Protein AF-A0A8D0G857-F1 (afdb_monomer_lite)

Structure (mmCIF, N/CA/C/O backbone):
data_AF-A0A8D0G857-F1
#
_entry.id   AF-A0A8D0G857-F1
#
loop_
_atom_site.group_PDB
_atom_site.id
_atom_site.type_symbol
_atom_site.label_atom_id
_atom_site.label_alt_id
_atom_site.label_comp_id
_atom_site.label_asym_id
_atom_site.label_entity_id
_atom_site.label_seq_id
_atom_site.pdbx_PDB_ins_code
_atom_site.Cartn_x
_atom_site.Cartn_y
_atom_site.Cartn_z
_atom_site.occupancy
_atom_site.B_iso_or_equiv
_atom_site.auth_seq_id
_atom_site.auth_comp_id
_atom_site.auth_asym_id
_atom_site.auth_atom_id
_atom_site.pdbx_PDB_model_num
ATOM 1 N N . MET A 1 1 ? 12.683 -31.597 15.862 1.00 49.00 1 MET A N 1
ATOM 2 C CA . MET A 1 1 ? 11.949 -30.402 16.324 1.00 49.00 1 MET A CA 1
ATOM 3 C C . MET A 1 1 ? 12.738 -29.847 17.494 1.00 49.00 1 MET A C 1
ATOM 5 O O . MET A 1 1 ? 12.982 -30.607 18.425 1.00 49.00 1 MET A O 1
ATOM 9 N N . SER A 1 2 ? 13.299 -28.643 17.367 1.00 54.66 2 SER A N 1
ATOM 10 C CA . SER A 1 2 ? 14.268 -28.141 18.352 1.00 54.66 2 SER A CA 1
ATOM 11 C C . SER A 1 2 ? 13.552 -27.723 19.643 1.00 54.66 2 SER A C 1
ATOM 13 O O . SER A 1 2 ? 12.371 -27.384 19.612 1.00 54.66 2 SER A O 1
ATOM 15 N N . PHE A 1 3 ? 14.240 -27.749 20.786 1.00 52.94 3 PHE A N 1
ATOM 16 C CA . PHE A 1 3 ? 13.672 -27.296 22.066 1.00 52.94 3 PHE A CA 1
ATOM 17 C C . PHE A 1 3 ? 13.176 -25.836 22.003 1.00 52.94 3 PHE A C 1
ATOM 19 O O . PHE A 1 3 ? 12.184 -25.499 22.648 1.00 52.94 3 PHE A O 1
ATOM 26 N N . SER A 1 4 ? 13.803 -25.000 21.167 1.00 58.75 4 SER A N 1
ATOM 27 C CA . SER A 1 4 ? 13.398 -23.610 20.932 1.00 58.75 4 SER A CA 1
ATOM 28 C C . SER A 1 4 ? 12.021 -23.498 20.271 1.00 58.75 4 SER A C 1
ATOM 30 O O . SER A 1 4 ? 11.207 -22.691 20.715 1.00 58.75 4 SER A O 1
ATOM 32 N N . ASP A 1 5 ? 11.693 -24.379 19.315 1.00 56.09 5 ASP A N 1
ATOM 33 C CA . ASP A 1 5 ? 10.369 -24.399 18.664 1.00 56.09 5 ASP A CA 1
ATOM 34 C C . ASP A 1 5 ? 9.235 -24.684 19.658 1.00 56.09 5 ASP A C 1
ATOM 36 O O . ASP A 1 5 ? 8.095 -24.263 19.463 1.00 56.09 5 ASP A O 1
ATOM 40 N N . VAL A 1 6 ? 9.515 -25.449 20.718 1.00 57.56 6 VAL A N 1
ATOM 41 C CA . VAL A 1 6 ? 8.514 -25.813 21.729 1.00 57.56 6 VAL A CA 1
ATOM 42 C C . VAL A 1 6 ? 8.239 -24.637 22.664 1.00 57.56 6 VAL A C 1
ATOM 44 O O . VAL A 1 6 ? 7.081 -24.402 23.007 1.00 57.56 6 VAL A O 1
ATOM 47 N N . ILE A 1 7 ? 9.275 -23.882 23.035 1.00 58.59 7 ILE A N 1
ATOM 48 C CA . ILE A 1 7 ? 9.173 -22.719 23.925 1.00 58.59 7 ILE A CA 1
ATOM 49 C C . ILE A 1 7 ? 8.522 -21.532 23.197 1.00 58.59 7 ILE A C 1
ATOM 51 O O . ILE A 1 7 ? 7.564 -20.950 23.711 1.00 58.59 7 ILE A O 1
ATOM 55 N N . GLU A 1 8 ? 8.933 -21.232 21.961 1.00 56.56 8 GLU A N 1
ATOM 56 C CA . GLU A 1 8 ? 8.310 -20.178 21.139 1.00 56.56 8 GLU A CA 1
ATOM 57 C C . GLU A 1 8 ? 6.817 -20.445 20.899 1.00 56.56 8 GLU A C 1
ATOM 59 O O . GLU A 1 8 ? 5.980 -19.547 21.034 1.00 56.56 8 GLU A O 1
ATOM 64 N N . ARG A 1 9 ? 6.446 -21.711 20.656 1.00 60.44 9 ARG A N 1
ATOM 65 C CA . ARG A 1 9 ? 5.040 -22.131 20.526 1.00 60.44 9 ARG A CA 1
ATOM 66 C C . ARG A 1 9 ? 4.240 -22.051 21.821 1.00 60.44 9 ARG A C 1
ATOM 68 O O . ARG A 1 9 ? 3.025 -22.222 21.748 1.00 60.44 9 ARG A O 1
ATOM 75 N N . GLN A 1 10 ? 4.860 -21.859 22.986 1.00 66.88 10 GLN A N 1
ATOM 76 C CA . GLN A 1 10 ? 4.150 -21.688 24.258 1.00 66.88 10 GLN A CA 1
ATOM 77 C C . GLN A 1 10 ? 3.924 -20.217 24.607 1.00 66.88 10 GLN A C 1
ATOM 79 O O . GLN A 1 10 ? 2.852 -19.884 25.116 1.00 66.88 10 GLN A O 1
ATOM 84 N N . HIS A 1 11 ? 4.863 -19.326 24.280 1.00 67.50 11 HIS A N 1
ATOM 85 C CA . HIS A 1 11 ? 4.732 -17.905 24.611 1.00 67.50 11 HIS A CA 1
ATOM 86 C C . HIS A 1 11 ? 3.529 -17.251 23.926 1.00 67.50 11 HIS A C 1
ATOM 88 O O . HIS A 1 11 ? 2.793 -16.530 24.594 1.00 67.50 11 HIS A O 1
ATOM 94 N N . PHE A 1 12 ? 3.244 -17.593 22.666 1.00 80.12 12 PHE A N 1
ATOM 95 C CA . PHE A 1 12 ? 2.091 -17.070 21.918 1.00 80.12 12 PHE A CA 1
ATOM 96 C C . PHE A 1 12 ? 0.777 -17.852 22.112 1.00 80.12 12 PHE A C 1
ATOM 98 O O . PHE A 1 12 ? -0.196 -17.619 21.398 1.00 80.12 12 PHE A O 1
ATOM 105 N N . ARG A 1 13 ? 0.703 -18.788 23.071 1.00 81.31 13 ARG A N 1
ATOM 106 C CA . ARG A 1 13 ? -0.579 -19.436 23.436 1.00 81.31 13 ARG A CA 1
ATOM 107 C C . ARG A 1 13 ? -1.414 -18.592 24.384 1.00 81.31 13 ARG A C 1
ATOM 109 O O . ARG A 1 13 ? -2.628 -18.753 24.437 1.00 81.31 13 ARG A O 1
ATOM 116 N N . ASN A 1 14 ? -0.764 -17.726 25.153 1.00 87.50 14 ASN A N 1
ATOM 117 C CA . ASN A 1 14 ? -1.442 -16.843 26.082 1.00 87.50 14 ASN A CA 1
ATOM 118 C C . ASN A 1 14 ? -1.748 -15.511 25.389 1.00 87.50 14 ASN A C 1
ATOM 120 O O . ASN A 1 14 ? -0.838 -14.824 24.928 1.00 87.50 14 ASN A O 1
ATOM 124 N N . ILE A 1 15 ? -3.026 -15.126 25.371 1.00 87.56 15 ILE A N 1
ATOM 125 C CA . ILE A 1 15 ? -3.477 -13.863 24.782 1.00 87.56 15 ILE A CA 1
ATOM 126 C C . ILE A 1 15 ? -2.761 -12.646 25.385 1.00 87.56 15 ILE A C 1
ATOM 128 O O . ILE A 1 15 ? -2.413 -11.728 24.649 1.00 87.56 15 ILE A O 1
ATOM 132 N N . HIS A 1 16 ? -2.457 -12.658 26.687 1.00 90.94 16 HIS A N 1
ATOM 133 C CA . HIS A 1 16 ? -1.722 -11.581 27.350 1.00 90.94 16 HIS A CA 1
ATOM 134 C C . HIS A 1 16 ? -0.299 -11.450 26.810 1.00 90.94 16 HIS A C 1
ATOM 136 O O . HIS A 1 16 ? 0.158 -10.337 26.578 1.00 90.94 16 HIS A O 1
ATOM 142 N N . ASN A 1 17 ? 0.381 -12.566 26.544 1.00 91.19 17 ASN A N 1
ATOM 143 C CA . ASN A 1 17 ? 1.728 -12.548 25.976 1.00 91.19 17 ASN A CA 1
ATOM 144 C C . ASN A 1 17 ? 1.713 -12.077 24.519 1.00 91.19 17 ASN A C 1
ATOM 146 O O . ASN A 1 17 ? 2.590 -11.316 24.122 1.00 91.19 17 ASN A O 1
ATOM 150 N N . CYS A 1 18 ? 0.707 -12.478 23.735 1.00 90.81 18 CYS A N 1
ATOM 151 C CA . CYS A 1 18 ? 0.531 -11.992 22.366 1.00 90.81 18 CYS A CA 1
ATOM 152 C C . CYS A 1 18 ? 0.312 -10.478 22.335 1.00 90.81 18 CYS A C 1
ATOM 154 O O . CYS A 1 18 ? 0.940 -9.777 21.544 1.00 90.81 18 CYS A O 1
ATOM 156 N N . VAL A 1 19 ? -0.559 -9.972 23.212 1.00 92.56 19 VAL A N 1
ATOM 157 C CA . VAL A 1 19 ? -0.848 -8.538 23.321 1.00 92.56 19 VAL A CA 1
ATOM 158 C C . VAL A 1 19 ? 0.374 -7.779 23.832 1.00 92.56 19 VAL A C 1
ATOM 160 O O . VAL A 1 19 ? 0.736 -6.770 23.238 1.00 92.56 19 VAL A O 1
ATOM 163 N N . TYR A 1 20 ? 1.062 -8.287 24.857 1.00 93.88 20 TYR A N 1
ATOM 164 C CA . TYR A 1 20 ? 2.305 -7.698 25.358 1.00 93.88 20 TYR A CA 1
ATOM 165 C C . TYR A 1 20 ? 3.369 -7.613 24.262 1.00 93.88 20 TYR A C 1
ATOM 167 O O . TYR A 1 20 ? 3.956 -6.553 24.057 1.00 93.88 20 TYR A O 1
ATOM 175 N N . PHE A 1 21 ? 3.590 -8.706 23.527 1.00 94.25 21 PHE A N 1
ATOM 176 C CA . PHE A 1 21 ? 4.537 -8.739 22.419 1.00 94.25 21 PHE A CA 1
ATOM 177 C C . PHE A 1 21 ? 4.165 -7.722 21.340 1.00 94.25 21 PHE A C 1
ATOM 179 O O . PHE A 1 21 ? 5.013 -6.930 20.944 1.00 94.25 21 PHE A O 1
ATOM 186 N N . ALA A 1 22 ? 2.899 -7.687 20.912 1.00 94.19 22 ALA A N 1
ATOM 187 C CA . ALA A 1 22 ? 2.434 -6.722 19.921 1.00 94.19 22 ALA A CA 1
ATOM 188 C C . ALA A 1 22 ? 2.660 -5.277 20.391 1.00 94.19 22 ALA A C 1
ATOM 190 O O . ALA A 1 22 ? 3.232 -4.479 19.656 1.00 94.19 22 ALA A O 1
ATOM 191 N N . VAL A 1 23 ? 2.293 -4.956 21.635 1.00 96.12 23 VAL A N 1
ATOM 192 C CA . VAL A 1 23 ? 2.498 -3.624 22.221 1.00 96.12 23 VAL A CA 1
ATOM 193 C C . VAL A 1 23 ? 3.983 -3.277 22.291 1.00 96.12 23 VAL A C 1
ATOM 195 O O . VAL A 1 23 ? 4.352 -2.157 21.956 1.00 96.12 23 VAL A O 1
ATOM 198 N N . LYS A 1 24 ? 4.857 -4.227 22.642 1.00 95.94 24 LYS A N 1
ATOM 199 C CA . LYS A 1 24 ? 6.308 -3.997 22.653 1.00 95.94 24 LYS A CA 1
ATOM 200 C C . LYS A 1 24 ? 6.906 -3.818 21.267 1.00 95.94 24 LYS A C 1
ATOM 202 O O . LYS A 1 24 ? 7.773 -2.969 21.106 1.00 95.94 24 LYS A O 1
ATOM 207 N N . VAL A 1 25 ? 6.422 -4.541 20.264 1.00 95.50 25 VAL A N 1
ATOM 208 C CA . VAL A 1 25 ? 6.830 -4.316 18.872 1.00 95.50 25 VAL A CA 1
ATOM 209 C C . VAL A 1 25 ? 6.416 -2.919 18.412 1.00 95.50 25 VAL A C 1
ATOM 211 O O . VAL A 1 25 ? 7.241 -2.218 17.832 1.00 95.50 25 VAL A O 1
ATOM 214 N N . LEU A 1 26 ? 5.189 -2.484 18.719 1.00 95.00 26 LEU A N 1
ATOM 215 C CA . LEU A 1 26 ? 4.740 -1.119 18.420 1.00 95.00 26 LEU A CA 1
ATOM 216 C C . LEU A 1 26 ? 5.624 -0.072 19.118 1.00 95.00 26 LEU A C 1
ATOM 218 O O . LEU A 1 26 ? 6.007 0.922 18.514 1.00 95.00 26 LEU A O 1
ATOM 222 N N . ASP A 1 27 ? 6.001 -0.324 20.369 1.00 94.75 27 ASP A N 1
ATOM 223 C CA . ASP A 1 27 ? 6.868 0.559 21.154 1.00 94.75 27 ASP A CA 1
ATOM 224 C C . ASP A 1 27 ? 8.278 0.680 20.551 1.00 94.75 27 ASP A C 1
ATOM 226 O O . ASP A 1 27 ? 8.838 1.773 20.461 1.00 94.75 27 ASP A O 1
ATOM 230 N N . CYS A 1 28 ? 8.845 -0.441 20.093 1.00 95.38 28 CYS A N 1
ATOM 231 C CA . CYS A 1 28 ? 10.160 -0.490 19.453 1.00 95.38 28 CYS A CA 1
ATOM 232 C C . CYS A 1 28 ? 10.175 0.121 18.047 1.00 95.38 28 CYS A C 1
ATOM 234 O O . CYS A 1 28 ? 11.218 0.595 17.608 1.00 95.38 28 CYS A O 1
ATOM 236 N N . GLN A 1 29 ? 9.048 0.094 17.335 1.00 92.94 29 GLN A N 1
ATOM 237 C CA . GLN A 1 29 ? 8.916 0.612 15.967 1.00 92.94 29 GLN A CA 1
ATOM 238 C C . GLN A 1 29 ? 8.248 1.996 15.928 1.00 92.94 29 GLN A C 1
ATOM 240 O O . GLN A 1 29 ? 7.738 2.410 14.886 1.00 92.94 29 GLN A O 1
ATOM 245 N N . PHE A 1 30 ? 8.241 2.709 17.060 1.00 92.31 30 PHE A N 1
ATOM 246 C CA . PHE A 1 30 ? 7.501 3.957 17.226 1.00 92.31 30 PHE A CA 1
ATOM 247 C C . PHE A 1 30 ? 7.848 5.015 16.172 1.00 92.31 30 PHE A C 1
ATOM 249 O O . PHE A 1 30 ? 6.941 5.653 15.649 1.00 92.31 30 PHE A O 1
ATOM 256 N N . GLU A 1 31 ? 9.124 5.155 15.803 1.00 88.69 31 GLU A N 1
ATOM 257 C CA . GLU A 1 31 ? 9.558 6.108 14.771 1.00 88.69 31 GLU A CA 1
ATOM 258 C C . GLU A 1 31 ? 8.810 5.888 13.449 1.00 88.69 31 GLU A C 1
ATOM 260 O O . GLU A 1 31 ? 8.243 6.822 12.893 1.00 88.69 31 GLU A O 1
ATOM 265 N N . ILE A 1 32 ? 8.695 4.637 12.993 1.00 85.06 32 ILE A N 1
ATOM 266 C CA . ILE A 1 32 ? 7.960 4.299 11.765 1.00 85.06 32 ILE A CA 1
ATOM 267 C C . ILE A 1 32 ? 6.459 4.552 11.954 1.00 85.06 32 ILE A C 1
ATOM 269 O O . ILE A 1 32 ? 5.802 5.112 11.077 1.00 85.06 32 ILE A O 1
ATOM 273 N N . ILE A 1 33 ? 5.915 4.157 13.108 1.00 88.62 33 ILE A N 1
ATOM 274 C CA . ILE A 1 33 ? 4.486 4.286 13.423 1.00 88.62 33 ILE A CA 1
ATOM 275 C C . ILE A 1 33 ? 4.056 5.752 13.502 1.00 88.62 33 ILE A C 1
ATOM 277 O O . ILE A 1 33 ? 2.949 6.078 13.085 1.00 88.62 33 ILE A O 1
ATOM 281 N N . SER A 1 34 ? 4.923 6.643 13.982 1.00 89.19 34 SER A N 1
ATOM 282 C CA . SER A 1 34 ? 4.639 8.074 14.107 1.00 89.19 34 SER A CA 1
ATOM 283 C C . SER A 1 34 ? 4.385 8.769 12.763 1.00 89.19 34 SER A C 1
ATOM 285 O O . SER A 1 34 ? 3.753 9.822 12.715 1.00 89.19 34 SER A O 1
ATOM 287 N N . HIS A 1 35 ? 4.819 8.156 11.660 1.00 83.75 35 HIS A N 1
ATOM 288 C CA . HIS A 1 35 ? 4.603 8.655 10.304 1.00 83.75 35 HIS A CA 1
ATOM 289 C C . HIS A 1 35 ? 3.342 8.094 9.631 1.00 83.75 35 HIS A C 1
ATOM 291 O O . HIS A 1 35 ? 3.063 8.444 8.483 1.00 83.75 35 HIS A O 1
ATOM 297 N N . LEU A 1 36 ? 2.578 7.233 10.314 1.00 82.19 36 LEU A N 1
ATOM 298 C CA . LEU A 1 36 ? 1.302 6.731 9.805 1.00 82.19 36 LEU A CA 1
ATOM 299 C C . LEU A 1 36 ? 0.262 7.851 9.705 1.00 82.19 36 LEU A C 1
ATOM 301 O O . LEU A 1 36 ? 0.339 8.894 10.357 1.00 82.19 36 LEU A O 1
ATOM 305 N N . GLU A 1 37 ? -0.756 7.623 8.885 1.00 77.38 37 GLU A N 1
ATOM 306 C CA . GLU A 1 37 ? -1.860 8.553 8.735 1.00 77.38 37 GLU A CA 1
ATOM 307 C C . GLU A 1 37 ? -2.650 8.732 10.040 1.00 77.38 37 GLU A C 1
ATOM 309 O O . GLU A 1 37 ? -2.781 7.827 10.871 1.00 77.38 37 GLU A O 1
ATOM 314 N N . LYS A 1 38 ? -3.251 9.917 10.192 1.00 81.00 38 LYS A N 1
ATOM 315 C CA . LYS A 1 38 ? -3.940 10.346 11.417 1.00 81.00 38 LYS A CA 1
ATOM 316 C C . LYS A 1 38 ? -5.026 9.373 11.893 1.00 81.00 38 LYS A C 1
ATOM 318 O O . LYS A 1 38 ? -5.204 9.200 13.095 1.00 81.00 38 LYS A O 1
ATOM 323 N N . GLY A 1 39 ? -5.732 8.718 10.968 1.00 79.81 39 GLY A N 1
ATOM 324 C CA . GLY A 1 39 ? -6.746 7.710 11.295 1.00 79.81 39 GLY A CA 1
ATOM 325 C C . GLY A 1 39 ? -6.159 6.474 11.980 1.00 79.81 39 GLY A C 1
ATOM 326 O O . GLY A 1 39 ? -6.681 6.034 13.001 1.00 79.81 39 GLY A O 1
ATOM 327 N N . THR A 1 40 ? -5.042 5.957 11.473 1.00 85.25 40 THR A N 1
ATOM 328 C CA . THR A 1 40 ? -4.366 4.794 12.062 1.00 85.25 40 THR A CA 1
ATOM 329 C C . THR A 1 40 ? -3.693 5.145 13.383 1.00 85.25 40 THR A C 1
ATOM 331 O O . THR A 1 40 ? -3.808 4.384 14.344 1.00 85.25 40 THR A O 1
ATOM 334 N N . LEU A 1 41 ? -3.092 6.334 13.489 1.00 89.00 41 LEU A N 1
ATOM 335 C CA . LEU A 1 41 ? -2.585 6.848 14.765 1.00 89.00 41 LEU A CA 1
ATOM 336 C C . LEU A 1 41 ? -3.691 6.933 15.824 1.00 89.00 41 LEU A C 1
ATOM 338 O O . LEU A 1 41 ? -3.489 6.475 16.947 1.00 89.00 41 LEU A O 1
ATOM 342 N N . LYS A 1 42 ? -4.878 7.434 15.456 1.00 90.56 42 LYS A N 1
ATOM 343 C CA . LYS A 1 42 ? -6.044 7.483 16.347 1.00 90.56 42 LYS A CA 1
ATOM 344 C C . LYS A 1 42 ? -6.470 6.088 16.807 1.00 90.56 42 LYS A C 1
ATOM 346 O O . LYS A 1 42 ? -6.642 5.872 18.001 1.00 90.56 42 LYS A O 1
ATOM 351 N N . LEU A 1 43 ? -6.580 5.131 15.881 1.00 90.88 43 LEU A N 1
ATOM 352 C CA . LEU A 1 43 ? -6.947 3.745 16.203 1.00 90.88 43 LEU A CA 1
ATOM 353 C C . LEU A 1 43 ? -5.964 3.091 17.181 1.00 90.88 43 LEU A C 1
ATOM 355 O O . LEU A 1 43 ? -6.383 2.323 18.046 1.00 90.88 43 LEU A O 1
ATOM 359 N N . LEU A 1 44 ? -4.668 3.378 17.050 1.00 93.00 44 LEU A N 1
ATOM 360 C CA . LEU A 1 44 ? -3.650 2.882 17.976 1.00 93.00 44 LEU A CA 1
ATOM 361 C C . LEU A 1 44 ? -3.712 3.605 19.330 1.00 93.00 44 LEU A C 1
ATOM 363 O O . LEU A 1 44 ? -3.603 2.952 20.365 1.00 93.00 44 LEU A O 1
ATOM 367 N N . ALA A 1 45 ? -3.915 4.925 19.329 1.00 92.56 45 ALA A N 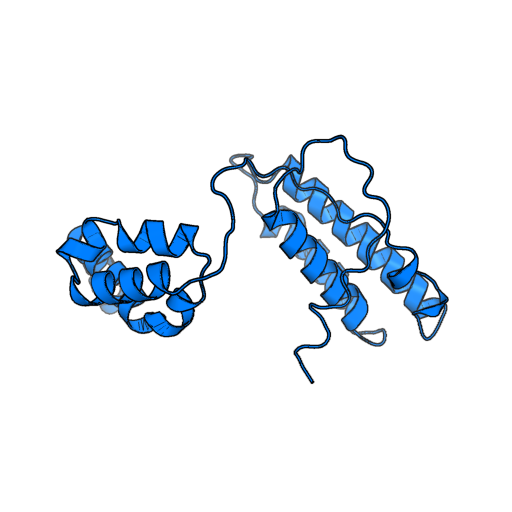1
ATOM 368 C CA . ALA A 1 45 ? -3.973 5.753 20.534 1.00 92.56 45 ALA A CA 1
ATOM 369 C C . ALA A 1 45 ? -5.233 5.504 21.391 1.00 92.56 45 ALA A C 1
ATOM 371 O O . ALA A 1 45 ? -5.182 5.636 22.614 1.00 92.56 45 ALA A O 1
ATOM 372 N N . GLU A 1 46 ? -6.351 5.121 20.767 1.00 92.88 46 GLU A N 1
ATOM 373 C CA . GLU A 1 46 ? -7.620 4.779 21.433 1.00 92.88 46 GLU A CA 1
ATOM 374 C C . GLU A 1 46 ? -7.722 3.287 21.808 1.00 92.88 46 GLU A C 1
ATOM 376 O O . GLU A 1 46 ? -8.720 2.846 22.377 1.00 92.88 46 GLU A O 1
ATOM 381 N N . ASN A 1 47 ? -6.701 2.477 21.509 1.00 93.44 47 ASN A N 1
ATOM 382 C CA . ASN A 1 47 ? -6.731 1.049 21.798 1.00 93.44 47 ASN A CA 1
ATOM 383 C C . ASN A 1 47 ? -6.514 0.769 23.295 1.00 93.44 47 ASN A C 1
ATOM 385 O O . ASN A 1 47 ? -5.397 0.875 23.803 1.00 93.44 47 ASN A O 1
ATOM 389 N N . GLU A 1 48 ? -7.558 0.297 23.982 1.00 94.19 48 GLU A N 1
ATOM 390 C CA . GLU A 1 48 ? -7.515 -0.028 25.418 1.00 94.19 48 GLU A CA 1
ATOM 391 C C . GLU A 1 48 ? -6.387 -0.999 25.800 1.00 94.19 48 GLU A C 1
ATOM 393 O O . GLU A 1 48 ? -5.835 -0.920 26.899 1.00 94.19 48 GLU A O 1
ATOM 398 N N . ARG A 1 49 ? -6.000 -1.910 24.897 1.00 93.88 49 ARG A N 1
ATOM 399 C CA . ARG A 1 49 ? -4.905 -2.858 25.151 1.00 93.88 49 ARG A CA 1
ATOM 400 C C . ARG A 1 49 ? -3.549 -2.165 25.129 1.00 93.88 49 ARG A C 1
ATOM 402 O O . ARG A 1 49 ? -2.680 -2.542 25.907 1.00 93.88 49 ARG A O 1
ATOM 409 N N . VAL A 1 50 ? -3.365 -1.153 24.281 1.00 95.25 50 VAL A N 1
ATOM 410 C CA . VAL A 1 50 ? -2.143 -0.338 24.286 1.00 95.25 50 VAL A CA 1
ATOM 411 C C . VAL A 1 50 ? -2.066 0.430 25.600 1.00 95.25 50 VAL A C 1
ATOM 413 O O . VAL A 1 50 ? -1.053 0.323 26.285 1.00 95.25 50 VAL A O 1
ATOM 416 N N . THR A 1 51 ? -3.155 1.076 26.025 1.00 94.06 51 THR A N 1
ATOM 417 C CA . THR A 1 51 ? -3.220 1.778 27.318 1.00 94.06 51 THR A CA 1
ATOM 418 C C . THR A 1 51 ? -2.942 0.844 28.496 1.00 94.06 51 THR A C 1
ATOM 420 O O . THR A 1 51 ? -2.163 1.179 29.382 1.00 94.06 51 THR A O 1
ATOM 423 N N . SER A 1 52 ? -3.531 -0.356 28.502 1.00 94.31 52 SER A N 1
ATOM 424 C CA . SER A 1 52 ? -3.374 -1.312 29.603 1.00 94.31 52 SER A CA 1
ATOM 425 C C . SER A 1 52 ? -1.966 -1.909 29.704 1.00 94.31 52 SER A C 1
ATOM 427 O O . SER A 1 52 ? -1.563 -2.284 30.804 1.00 94.31 52 SER A O 1
ATOM 429 N N . PHE A 1 53 ? -1.239 -2.057 28.592 1.00 95.38 53 PHE A N 1
ATOM 430 C CA . PHE A 1 53 ? 0.074 -2.720 28.567 1.00 95.38 53 PHE A CA 1
ATOM 431 C C . PHE A 1 53 ? 1.254 -1.741 28.436 1.00 95.38 53 PHE A C 1
ATOM 433 O O . PHE A 1 53 ? 2.375 -2.099 28.800 1.00 95.38 53 PHE A O 1
ATOM 440 N N . SER A 1 54 ? 1.034 -0.530 27.916 1.00 96.00 54 SER A N 1
ATOM 441 C CA . SER A 1 54 ? 2.041 0.533 27.804 1.00 96.00 54 SER A CA 1
ATOM 442 C C . SER A 1 54 ? 1.389 1.930 27.746 1.00 96.00 54 SER A C 1
ATOM 444 O O . SER A 1 54 ? 1.206 2.487 26.658 1.00 96.00 54 SER A O 1
ATOM 446 N N . PRO A 1 55 ? 1.076 2.541 28.907 1.00 95.31 55 PRO A N 1
ATOM 447 C CA . PRO A 1 55 ? 0.548 3.908 28.971 1.00 95.31 55 PRO A CA 1
ATOM 448 C C . PRO A 1 55 ? 1.469 4.938 28.301 1.00 95.31 55 PRO A C 1
ATOM 450 O O . PRO A 1 55 ? 1.006 5.811 27.579 1.00 95.31 55 PRO A O 1
ATOM 453 N N . SER A 1 56 ? 2.788 4.783 28.450 1.00 96.00 56 SER A N 1
ATOM 454 C CA . SER A 1 56 ? 3.776 5.678 27.835 1.00 96.00 56 SER A CA 1
ATOM 455 C C . SER A 1 56 ? 3.746 5.640 26.306 1.00 96.00 56 SER A C 1
ATOM 457 O O . SER A 1 56 ? 3.933 6.664 25.656 1.00 96.00 56 SER A O 1
ATOM 459 N N . LEU A 1 57 ? 3.514 4.468 25.703 1.00 96.00 57 LEU A N 1
ATOM 460 C CA . LEU A 1 57 ? 3.350 4.367 24.251 1.00 96.00 57 LEU A CA 1
ATOM 461 C C . LEU A 1 57 ? 2.072 5.079 23.804 1.00 96.00 57 LEU A C 1
ATOM 463 O O . LEU A 1 57 ? 2.092 5.792 22.803 1.00 96.00 57 LEU A O 1
ATOM 467 N N . GLN A 1 58 ? 0.983 4.910 24.555 1.00 96.94 58 GLN A N 1
ATOM 468 C CA . GLN A 1 58 ? -0.284 5.570 24.269 1.00 96.94 58 GLN A CA 1
ATOM 469 C C . GLN A 1 58 ? -0.156 7.099 24.316 1.00 96.94 58 GLN A C 1
ATOM 471 O O . GLN A 1 58 ? -0.613 7.763 23.387 1.00 96.94 58 GLN A O 1
ATOM 476 N N . GLU A 1 59 ? 0.536 7.651 25.315 1.00 96.56 59 GLU A N 1
ATOM 477 C CA . GLU A 1 59 ? 0.785 9.095 25.413 1.00 96.56 59 GLU A CA 1
ATOM 478 C C . GLU A 1 59 ? 1.559 9.621 24.198 1.00 96.56 59 GLU A C 1
ATOM 480 O O . GLU A 1 59 ? 1.191 10.641 23.611 1.00 96.56 59 GLU A O 1
ATOM 485 N N . ARG A 1 60 ? 2.600 8.898 23.764 1.00 96.31 60 ARG A N 1
ATOM 486 C CA . ARG A 1 60 ? 3.379 9.275 22.575 1.00 96.31 60 ARG A CA 1
ATOM 487 C C . ARG A 1 60 ? 2.557 9.187 21.288 1.00 96.31 60 ARG A C 1
ATOM 489 O O . ARG A 1 60 ? 2.649 10.084 20.454 1.00 96.31 60 ARG A O 1
ATOM 496 N N . LEU A 1 61 ? 1.731 8.150 21.132 1.00 95.06 61 LEU A N 1
ATOM 497 C CA . LEU A 1 61 ? 0.807 8.024 19.998 1.00 95.06 61 LEU A CA 1
ATOM 498 C C . LEU A 1 61 ? -0.205 9.173 19.972 1.00 95.06 61 LEU A C 1
ATOM 500 O O . LEU A 1 61 ? -0.455 9.734 18.907 1.00 95.06 61 LEU A O 1
ATOM 504 N N . MET A 1 62 ? -0.737 9.558 21.134 1.00 94.38 62 MET A N 1
ATOM 505 C CA . MET A 1 62 ? -1.665 10.680 21.253 1.00 94.38 62 MET A CA 1
ATOM 506 C C . MET A 1 62 ? -0.987 12.006 20.889 1.00 94.38 62 MET A C 1
ATOM 508 O O . MET A 1 62 ? -1.533 12.782 20.111 1.00 94.38 62 MET A O 1
ATOM 512 N N . ALA A 1 63 ? 0.240 12.243 21.361 1.00 93.69 63 ALA A N 1
ATOM 513 C CA . ALA A 1 63 ? 1.003 13.447 21.024 1.00 93.69 63 ALA A CA 1
ATOM 514 C C . ALA A 1 63 ? 1.264 13.575 19.511 1.00 93.69 63 ALA A C 1
ATOM 516 O O . ALA A 1 63 ? 1.124 14.658 18.933 1.00 93.69 63 ALA A O 1
ATOM 517 N N . VAL A 1 64 ? 1.604 12.468 18.844 1.00 91.81 64 VAL A N 1
ATOM 518 C CA . VAL A 1 64 ? 1.802 12.451 17.387 1.00 91.81 64 VAL A CA 1
ATOM 519 C C . VAL A 1 64 ? 0.473 12.604 16.642 1.00 91.81 64 VAL A C 1
ATOM 521 O O . VAL A 1 64 ? 0.397 13.342 15.664 1.00 91.81 64 VAL A O 1
ATOM 524 N N . TYR A 1 65 ? -0.604 11.977 17.116 1.00 89.38 65 TYR A N 1
ATOM 525 C CA . TYR A 1 65 ? -1.944 12.148 16.549 1.00 89.38 65 TYR A CA 1
ATOM 526 C C . TYR A 1 65 ? -2.416 13.614 16.593 1.00 89.38 65 TYR A C 1
ATOM 528 O O . TYR A 1 65 ? -2.924 14.130 15.590 1.00 89.38 65 TYR A O 1
ATOM 536 N N . GLU A 1 66 ? -2.217 14.293 17.724 1.00 87.25 66 GLU A N 1
ATOM 537 C CA . GLU A 1 66 ? -2.606 15.696 17.906 1.00 87.25 66 GLU A CA 1
ATOM 538 C C . GLU A 1 66 ? -1.740 16.651 17.073 1.00 87.25 66 GLU A C 1
ATOM 540 O O . GLU A 1 66 ? -2.257 17.595 16.474 1.00 87.25 66 GLU A O 1
ATOM 545 N N . SER A 1 67 ? -0.435 16.379 16.962 1.00 83.06 67 SER A N 1
ATOM 546 C CA . SER A 1 67 ? 0.484 17.176 16.132 1.00 83.06 67 SER A CA 1
ATOM 547 C C . SER A 1 67 ? 0.386 16.879 14.630 1.00 83.06 67 SER A C 1
ATOM 549 O O . SER A 1 67 ? 0.820 17.693 13.812 1.00 83.06 67 SER A O 1
ATOM 551 N N . SER A 1 68 ? -0.223 15.756 14.239 1.00 72.75 68 SER A N 1
ATOM 552 C CA . SER A 1 68 ? -0.417 15.395 12.836 1.00 72.75 68 SER A CA 1
ATOM 553 C C . SER A 1 68 ? -1.437 16.321 12.165 1.00 72.75 68 SER A C 1
ATOM 555 O O . SER A 1 68 ? -2.642 16.306 12.455 1.00 72.75 68 SER A O 1
ATOM 557 N N . THR A 1 69 ? -0.944 17.134 11.228 1.00 62.19 69 THR A N 1
ATOM 558 C CA . THR A 1 69 ? -1.726 18.063 10.393 1.00 62.19 69 THR A CA 1
ATOM 559 C C . THR A 1 69 ? -2.361 17.382 9.175 1.00 62.19 69 THR A C 1
ATOM 561 O O . THR A 1 69 ? -3.161 18.000 8.468 1.00 62.19 69 THR A O 1
ATOM 564 N N . ALA A 1 70 ? -2.057 16.101 8.940 1.00 52.03 70 ALA A N 1
ATOM 565 C CA . ALA A 1 70 ? -2.581 15.332 7.821 1.00 52.03 70 ALA A CA 1
ATOM 566 C C . ALA A 1 70 ? -4.073 15.013 8.028 1.00 52.03 70 ALA A C 1
ATOM 568 O O . ALA A 1 70 ? -4.454 14.117 8.783 1.00 52.03 70 ALA A O 1
ATOM 569 N N . LYS A 1 71 ? -4.944 15.759 7.341 1.00 45.75 71 LYS A N 1
ATOM 570 C CA . LYS A 1 71 ? -6.369 15.433 7.218 1.00 45.75 71 LYS A CA 1
ATOM 571 C C . LYS A 1 71 ? -6.542 14.374 6.134 1.00 45.75 71 LYS A C 1
ATOM 573 O O . LYS A 1 71 ? -6.410 14.696 4.960 1.00 45.75 71 LYS A O 1
ATOM 578 N N . VAL A 1 72 ? -6.914 13.151 6.505 1.00 43.03 72 VAL A N 1
ATOM 579 C CA . VAL A 1 72 ? -7.546 12.216 5.563 1.00 43.03 72 VAL A CA 1
ATOM 580 C C . VAL A 1 72 ? -8.731 11.552 6.253 1.00 43.03 72 VAL A C 1
ATOM 582 O O . VAL A 1 72 ? -8.623 11.041 7.366 1.00 43.03 72 VAL A O 1
ATOM 585 N N . SER A 1 73 ? -9.883 11.674 5.596 1.00 38.41 73 SER A N 1
ATOM 586 C CA . SER A 1 73 ? -11.203 11.281 6.081 1.00 38.41 73 SER A CA 1
ATOM 587 C C . SER A 1 73 ? -11.334 9.762 6.216 1.00 38.41 73 SER A C 1
ATOM 589 O O . SER A 1 73 ? -10.791 9.004 5.416 1.00 38.41 73 SER A O 1
ATOM 591 N N . LEU A 1 74 ? -12.075 9.336 7.238 1.00 55.56 74 LEU A N 1
ATOM 592 C CA . LEU A 1 74 ? -12.322 7.941 7.589 1.00 55.56 74 LEU A CA 1
ATOM 593 C C . LEU A 1 74 ? -13.434 7.333 6.717 1.00 55.56 74 LEU A C 1
ATOM 595 O O . LEU A 1 74 ? -14.445 7.983 6.468 1.00 55.56 74 LEU A O 1
ATOM 599 N N . LEU A 1 75 ? -13.258 6.043 6.396 1.00 52.06 75 LEU A N 1
ATOM 600 C CA . LEU A 1 75 ? -14.224 5.095 5.814 1.00 52.06 75 LEU A CA 1
ATOM 601 C C . LEU A 1 75 ? -14.503 5.241 4.307 1.00 52.06 75 LEU A C 1
ATOM 603 O O . LEU A 1 75 ? -15.320 6.064 3.909 1.00 52.06 75 LEU A O 1
ATOM 607 N N . LEU A 1 76 ? -13.966 4.332 3.476 1.00 43.25 76 LEU A N 1
ATOM 608 C CA . LEU A 1 76 ? -14.686 3.920 2.261 1.00 43.25 76 LEU A CA 1
ATOM 609 C C . LEU A 1 76 ? -14.253 2.534 1.737 1.00 43.25 76 LEU A C 1
ATOM 611 O O . LEU A 1 76 ? -13.064 2.213 1.789 1.00 43.25 76 LEU A O 1
ATOM 615 N N . PRO A 1 77 ? -15.184 1.699 1.225 1.00 43.56 77 PRO A N 1
ATOM 616 C CA . PRO A 1 77 ? -14.853 0.403 0.643 1.00 43.56 77 PRO A CA 1
ATOM 617 C C . PRO A 1 77 ? -13.896 0.550 -0.540 1.00 43.56 77 PRO A C 1
ATOM 619 O O . PRO A 1 77 ? -14.098 1.394 -1.411 1.00 43.56 77 PRO A O 1
ATOM 622 N N . SER A 1 78 ? -12.883 -0.314 -0.593 1.00 40.25 78 SER A N 1
ATOM 623 C CA . SER A 1 78 ? -11.951 -0.395 -1.716 1.00 40.25 78 SER A CA 1
ATOM 624 C C . SER A 1 78 ? -12.693 -0.829 -2.985 1.00 40.25 78 SER A C 1
ATOM 626 O O . SER A 1 78 ? -13.085 -1.987 -3.133 1.00 40.25 78 SER A O 1
ATOM 628 N N . CYS A 1 79 ? -12.902 0.120 -3.892 1.00 44.66 79 CYS A N 1
ATOM 629 C CA . CYS A 1 79 ? -13.061 -0.140 -5.313 1.00 44.66 79 CYS A CA 1
ATOM 630 C C . CYS A 1 79 ? -11.864 0.524 -5.985 1.00 44.66 79 CYS A C 1
ATOM 632 O O . CYS A 1 79 ? -11.630 1.725 -5.824 1.00 44.66 79 CYS A O 1
ATOM 634 N N . VAL A 1 80 ? -11.054 -0.295 -6.645 1.00 47.25 80 VAL A N 1
ATOM 635 C CA . VAL A 1 80 ? -9.824 0.140 -7.286 1.00 47.25 80 VAL A CA 1
ATOM 636 C C . VAL A 1 80 ? -10.193 0.969 -8.509 1.00 47.25 80 VAL A C 1
ATOM 638 O O . VAL A 1 80 ? -10.746 0.465 -9.480 1.00 47.25 80 VAL A O 1
ATOM 641 N N . GLN A 1 81 ? -9.891 2.263 -8.470 1.00 50.50 81 GLN A N 1
ATOM 642 C CA . GLN A 1 81 ? -9.881 3.069 -9.681 1.00 50.50 81 GLN A CA 1
ATOM 643 C C . GLN A 1 81 ? -8.526 2.861 -10.361 1.00 50.50 81 GLN A C 1
ATOM 645 O O . GLN A 1 81 ? -7.467 3.161 -9.804 1.00 50.50 81 GLN A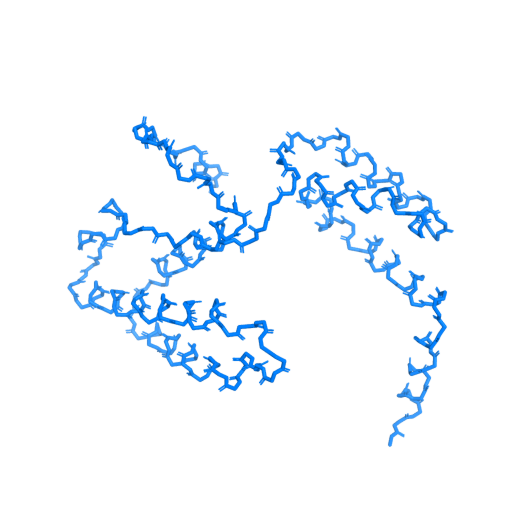 O 1
ATOM 650 N N . THR A 1 82 ? -8.549 2.276 -11.555 1.00 50.84 82 THR A N 1
ATOM 651 C CA . THR A 1 82 ? -7.367 2.125 -12.404 1.00 50.84 82 THR A CA 1
ATOM 652 C C . THR A 1 82 ? -6.842 3.510 -12.784 1.00 50.84 82 THR A C 1
ATOM 654 O O . THR A 1 82 ? -7.616 4.360 -13.223 1.00 50.84 82 THR A O 1
ATOM 657 N N . VAL A 1 83 ? -5.539 3.758 -12.633 1.00 54.38 83 VAL A N 1
ATOM 658 C CA . VAL A 1 83 ? -4.911 4.991 -13.131 1.00 54.38 83 VAL A CA 1
ATOM 659 C C . VAL A 1 83 ? -5.110 5.032 -14.648 1.00 54.38 83 VAL A C 1
ATOM 661 O O . VAL A 1 83 ? -4.687 4.121 -15.355 1.00 54.38 83 VAL A O 1
ATOM 664 N N . SER A 1 84 ? -5.802 6.050 -15.157 1.00 59.88 84 SER A N 1
ATOM 665 C CA . SER A 1 84 ? -5.990 6.224 -16.596 1.00 59.88 84 SER A CA 1
ATOM 666 C C . SER A 1 84 ? -4.665 6.574 -17.274 1.00 59.88 84 SER A C 1
ATOM 668 O O . SER A 1 84 ? -3.771 7.147 -16.654 1.00 59.88 84 SER A O 1
ATOM 670 N N . PHE A 1 85 ? -4.559 6.274 -18.571 1.00 52.91 85 PHE A N 1
ATOM 671 C CA . PHE A 1 85 ? -3.467 6.770 -19.411 1.00 52.91 85 PHE A CA 1
ATOM 672 C C . PHE A 1 85 ? -3.309 8.284 -19.234 1.00 52.91 85 PHE A C 1
ATOM 674 O O . PHE A 1 85 ? -4.290 9.015 -19.387 1.00 52.91 85 PHE A O 1
ATOM 681 N N . GLN A 1 86 ? -2.094 8.737 -18.920 1.00 60.16 86 GLN A N 1
ATOM 682 C CA . GLN A 1 86 ? -1.774 10.159 -18.812 1.00 60.16 86 GLN A CA 1
ATOM 683 C C . GLN A 1 86 ? -0.919 10.572 -20.014 1.00 60.16 86 GLN A C 1
ATOM 685 O O . GLN A 1 86 ? 0.263 10.208 -20.069 1.00 60.16 86 GLN A O 1
ATOM 690 N N . PRO A 1 87 ? -1.485 11.301 -20.995 1.00 53.69 87 PRO A N 1
ATOM 691 C CA . PRO A 1 87 ? -0.782 11.707 -22.209 1.00 53.69 87 PRO A CA 1
ATOM 692 C C . PRO A 1 87 ? 0.531 12.433 -21.932 1.00 53.69 87 PRO A C 1
ATOM 694 O O . PRO A 1 87 ? 1.457 12.330 -22.724 1.00 53.69 87 PRO A O 1
ATOM 697 N N . GLU A 1 88 ? 0.651 13.124 -20.806 1.00 53.66 88 GLU A N 1
ATOM 698 C CA . GLU A 1 88 ? 1.809 13.925 -20.414 1.00 53.66 88 GLU A CA 1
ATOM 699 C C . GLU A 1 88 ? 2.984 13.037 -19.997 1.00 53.66 88 GLU A C 1
ATOM 701 O O . GLU A 1 88 ? 4.140 13.379 -20.242 1.00 53.66 88 GLU A O 1
ATOM 706 N N . THR A 1 89 ? 2.709 11.873 -19.398 1.00 55.91 89 THR A N 1
ATOM 707 C CA . THR A 1 89 ? 3.735 10.974 -18.846 1.00 55.91 89 THR A CA 1
ATOM 708 C C . THR A 1 89 ? 3.921 9.677 -19.624 1.00 55.91 89 THR A C 1
ATOM 710 O O . THR A 1 89 ? 5.005 9.091 -19.548 1.00 55.91 89 THR A O 1
ATOM 713 N N . ASP A 1 90 ? 2.925 9.279 -20.414 1.00 62.12 90 ASP A N 1
ATOM 714 C CA . ASP A 1 90 ? 2.860 7.990 -21.110 1.00 62.12 90 ASP A CA 1
ATOM 715 C C . ASP A 1 90 ? 2.962 8.129 -22.642 1.00 62.12 90 ASP A C 1
ATOM 717 O O . ASP A 1 90 ? 2.714 7.172 -23.374 1.00 62.12 90 ASP A O 1
ATOM 721 N N . ASN A 1 91 ? 3.322 9.312 -23.153 1.00 69.94 91 ASN A N 1
ATOM 722 C CA . ASN A 1 91 ? 3.567 9.527 -24.580 1.00 69.94 91 ASN A CA 1
ATOM 723 C C . ASN A 1 91 ? 4.945 9.013 -25.032 1.00 69.94 91 ASN A C 1
ATOM 725 O O . ASN A 1 91 ? 5.882 8.856 -24.249 1.00 69.94 91 ASN A O 1
ATOM 729 N N . ARG A 1 92 ? 5.085 8.814 -26.346 1.00 73.00 92 ARG A N 1
ATOM 730 C CA . ARG A 1 92 ? 6.327 8.372 -26.993 1.00 73.00 92 ARG A CA 1
ATOM 731 C C . ARG A 1 92 ? 7.521 9.305 -26.740 1.00 73.00 92 ARG A C 1
ATOM 733 O O . ARG A 1 92 ? 8.646 8.809 -26.660 1.00 73.00 92 ARG A O 1
ATOM 740 N N . SER A 1 93 ? 7.309 10.617 -26.631 1.00 73.19 93 SER A N 1
ATOM 741 C CA . SER A 1 93 ? 8.385 11.603 -26.424 1.00 73.19 93 SER A CA 1
ATOM 742 C C . SER A 1 93 ? 9.108 11.444 -25.086 1.00 73.19 93 SER A C 1
ATOM 744 O O . SER A 1 93 ? 10.266 11.834 -24.984 1.00 73.19 93 SER A O 1
ATOM 746 N N . ASN A 1 94 ? 8.488 10.791 -24.101 1.00 69.69 94 ASN A N 1
ATOM 747 C CA . ASN A 1 94 ? 9.108 10.509 -22.806 1.00 69.69 94 ASN A CA 1
ATOM 748 C C . ASN A 1 94 ? 10.037 9.286 -22.807 1.00 6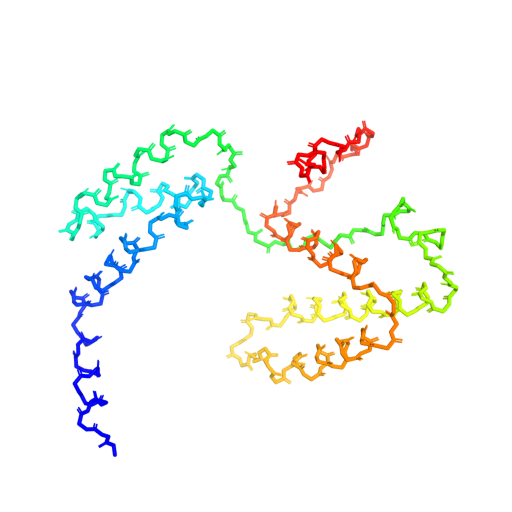9.69 94 ASN A C 1
ATOM 750 O O . ASN A 1 94 ? 10.571 8.926 -21.761 1.00 69.69 94 ASN A O 1
ATOM 754 N N . PHE A 1 95 ? 10.221 8.628 -23.955 1.00 72.12 95 PHE A N 1
ATOM 755 C CA . PHE A 1 95 ? 11.059 7.440 -24.075 1.00 72.12 95 PHE A CA 1
ATOM 756 C C . PHE A 1 95 ? 12.252 7.697 -25.000 1.00 72.12 95 PHE A C 1
ATOM 758 O O . PHE A 1 95 ? 12.097 8.290 -26.070 1.00 72.12 95 PHE A O 1
ATOM 765 N N . PRO A 1 96 ? 13.442 7.172 -24.663 1.00 72.62 96 PRO A N 1
ATOM 766 C CA . PRO A 1 96 ? 14.642 7.358 -25.476 1.00 72.62 96 PRO A CA 1
ATOM 767 C C . PRO A 1 96 ? 14.589 6.596 -26.812 1.00 72.62 96 PRO A C 1
ATOM 769 O O . PRO A 1 96 ? 15.371 6.875 -27.712 1.00 72.62 96 PRO A O 1
ATOM 772 N N . SER A 1 97 ? 13.680 5.623 -26.967 1.00 78.94 97 SER A N 1
ATOM 773 C CA . SER A 1 97 ? 13.488 4.873 -28.215 1.00 78.94 97 SER A CA 1
ATOM 774 C C . SER A 1 97 ? 12.076 4.297 -28.345 1.00 78.94 97 SER A C 1
ATOM 776 O O . SER A 1 97 ? 11.398 4.051 -27.344 1.00 78.94 97 SER A O 1
ATOM 778 N N . ASP A 1 98 ? 11.658 3.997 -29.580 1.00 79.94 98 ASP A N 1
ATOM 779 C CA . ASP A 1 98 ? 10.399 3.295 -29.862 1.00 79.94 98 ASP A CA 1
ATOM 780 C C . ASP A 1 98 ? 10.365 1.927 -29.198 1.00 79.94 98 ASP A C 1
ATOM 782 O O . ASP A 1 98 ? 9.340 1.517 -28.659 1.00 79.94 98 ASP A O 1
ATOM 786 N N . LYS A 1 99 ? 11.506 1.235 -29.175 1.00 80.56 99 LYS A N 1
ATOM 787 C CA . LYS A 1 99 ? 11.641 -0.059 -28.511 1.00 80.56 99 LYS A CA 1
ATOM 788 C C . LYS A 1 99 ? 11.327 0.050 -27.015 1.00 80.56 99 LYS A C 1
ATOM 790 O O . LYS A 1 99 ? 10.562 -0.764 -26.508 1.00 80.56 99 LYS A O 1
ATOM 795 N N . ALA A 1 100 ? 11.853 1.068 -26.329 1.00 74.69 100 ALA A N 1
ATOM 796 C CA . ALA A 1 100 ? 11.570 1.306 -24.911 1.00 74.69 100 ALA A CA 1
ATOM 797 C C . ALA A 1 100 ? 10.086 1.632 -24.665 1.00 74.69 100 ALA A C 1
ATOM 799 O O . ALA A 1 100 ? 9.483 1.083 -23.745 1.00 74.69 100 ALA A O 1
ATOM 800 N N . PHE A 1 101 ? 9.474 2.445 -25.531 1.00 79.62 101 PHE A N 1
ATOM 801 C CA . PHE A 1 101 ? 8.048 2.772 -25.445 1.00 79.62 101 PHE A CA 1
ATOM 802 C C . PHE A 1 101 ? 7.142 1.542 -25.626 1.00 79.62 101 PHE A C 1
ATOM 804 O O . PHE A 1 101 ? 6.229 1.317 -24.833 1.00 79.62 101 PHE A O 1
ATOM 811 N N . HIS A 1 102 ? 7.412 0.702 -26.630 1.00 81.31 102 HIS A N 1
ATOM 812 C CA . HIS A 1 102 ? 6.636 -0.519 -26.872 1.00 81.31 102 HIS A CA 1
ATOM 813 C C . HIS A 1 102 ? 6.787 -1.537 -25.734 1.00 81.31 102 HIS A C 1
ATOM 815 O O . HIS A 1 102 ? 5.811 -2.189 -25.358 1.00 81.31 102 HIS A O 1
ATOM 821 N N . ILE A 1 103 ? 7.990 -1.654 -25.162 1.00 79.50 103 ILE A N 1
ATOM 822 C CA . ILE A 1 103 ? 8.246 -2.503 -23.994 1.00 79.50 103 ILE A CA 1
ATOM 823 C C . ILE A 1 103 ? 7.450 -2.001 -22.783 1.00 79.50 103 ILE A C 1
ATOM 825 O O . ILE A 1 103 ? 6.746 -2.797 -22.163 1.00 79.50 103 ILE A O 1
ATOM 829 N N . PHE A 1 104 ? 7.481 -0.697 -22.493 1.00 79.06 104 PHE A N 1
ATOM 830 C CA . PHE A 1 104 ? 6.691 -0.103 -21.411 1.00 79.06 104 PHE A CA 1
ATOM 831 C C . PHE A 1 104 ? 5.186 -0.303 -21.612 1.00 79.06 104 PHE A C 1
ATOM 833 O O . PHE A 1 104 ? 4.497 -0.734 -20.690 1.00 79.06 104 PHE A O 1
ATOM 840 N N . LYS A 1 105 ? 4.668 -0.060 -22.822 1.00 81.19 105 LYS A N 1
ATOM 841 C CA . LYS A 1 105 ? 3.250 -0.280 -23.140 1.00 81.19 105 LYS A CA 1
ATOM 842 C C . LYS A 1 105 ? 2.838 -1.723 -22.843 1.00 81.19 105 LYS A C 1
ATOM 844 O O . LYS A 1 105 ? 1.853 -1.949 -22.149 1.00 81.19 105 LYS A O 1
ATOM 849 N N . LYS A 1 106 ? 3.644 -2.693 -23.288 1.00 83.50 106 LYS A N 1
ATOM 850 C CA . LYS A 1 106 ? 3.410 -4.116 -23.013 1.00 83.50 106 LYS A CA 1
ATOM 851 C C . LYS A 1 106 ? 3.448 -4.431 -21.512 1.00 83.50 106 LYS A C 1
ATOM 853 O O . LYS A 1 106 ? 2.617 -5.195 -21.039 1.00 83.50 106 LYS A O 1
ATOM 858 N N . GLN A 1 107 ? 4.383 -3.846 -20.761 1.00 80.88 107 GLN A N 1
ATOM 859 C CA . GLN A 1 107 ? 4.472 -4.016 -19.303 1.00 80.88 107 GLN A CA 1
ATOM 860 C C . GLN A 1 107 ? 3.242 -3.459 -18.586 1.00 80.88 107 GLN A C 1
ATOM 862 O O . GLN A 1 107 ? 2.658 -4.141 -17.749 1.00 80.88 107 GLN A O 1
ATOM 867 N N . ARG A 1 108 ? 2.820 -2.244 -18.946 1.00 83.62 108 ARG A N 1
ATOM 868 C CA . ARG A 1 108 ? 1.611 -1.602 -18.426 1.00 83.62 108 ARG A CA 1
ATOM 869 C C . ARG A 1 108 ? 0.370 -2.458 -18.683 1.00 83.62 108 ARG A C 1
ATOM 871 O O . ARG A 1 108 ? -0.437 -2.648 -17.779 1.00 83.62 108 ARG A O 1
ATOM 878 N N . ASP A 1 109 ? 0.228 -2.980 -19.897 1.00 84.56 109 ASP A N 1
ATOM 879 C CA . ASP A 1 109 ? -0.938 -3.781 -20.272 1.00 84.56 109 ASP A CA 1
ATOM 880 C C . ASP A 1 109 ? -0.995 -5.094 -19.459 1.00 84.56 109 ASP A C 1
ATOM 882 O O . ASP A 1 109 ? -2.054 -5.433 -18.929 1.00 84.56 109 ASP A O 1
ATOM 886 N N . ILE A 1 110 ? 0.148 -5.771 -19.262 1.00 87.19 110 ILE A N 1
ATOM 887 C CA . ILE A 1 110 ? 0.256 -6.961 -18.392 1.00 87.19 110 ILE A CA 1
ATOM 888 C C . ILE A 1 110 ? -0.060 -6.609 -16.932 1.00 87.19 110 ILE A C 1
ATOM 890 O O . ILE A 1 110 ? -0.788 -7.340 -16.265 1.00 87.19 110 ILE A O 1
ATOM 894 N N . PHE A 1 111 ? 0.457 -5.487 -16.425 1.00 87.44 111 PHE A N 1
ATOM 895 C CA . PHE A 1 111 ? 0.199 -5.037 -15.058 1.00 87.44 111 PHE A CA 1
ATOM 896 C C . PHE A 1 111 ? -1.299 -4.842 -14.788 1.00 87.44 111 PHE A C 1
ATOM 898 O O . PHE A 1 111 ? -1.812 -5.357 -13.797 1.00 87.44 111 PHE A O 1
ATOM 905 N N . TYR A 1 112 ? -2.025 -4.173 -15.687 1.00 86.25 112 TYR A N 1
ATOM 906 C CA . TYR A 1 112 ? -3.469 -3.982 -15.528 1.00 86.25 112 TYR A CA 1
ATOM 907 C C . TYR A 1 112 ? -4.290 -5.252 -15.728 1.00 86.25 112 TYR A C 1
ATOM 909 O O . TYR A 1 112 ? -5.404 -5.350 -15.218 1.00 86.25 112 TYR A O 1
ATOM 917 N N . GLU A 1 113 ? -3.792 -6.217 -16.494 1.00 89.00 113 GLU A N 1
ATOM 918 C CA . GLU A 1 113 ? -4.403 -7.543 -16.573 1.00 89.00 113 GLU A CA 1
ATOM 919 C C . GLU A 1 113 ? -4.292 -8.279 -15.230 1.00 89.00 113 GLU A C 1
ATOM 921 O O . GLU A 1 113 ? -5.300 -8.745 -14.704 1.00 89.00 113 GLU A O 1
ATOM 926 N N . LEU A 1 114 ? -3.094 -8.298 -14.632 1.00 90.31 114 LEU A N 1
ATOM 927 C CA . LEU A 1 114 ? -2.850 -8.900 -13.317 1.00 90.31 114 LEU A CA 1
ATOM 928 C C . LEU A 1 114 ? -3.664 -8.223 -12.212 1.00 90.31 114 LEU A C 1
ATOM 930 O O . LEU A 1 114 ? -4.191 -8.904 -11.335 1.00 90.31 114 LEU A O 1
ATOM 934 N N . LEU A 1 115 ? -3.773 -6.893 -12.257 1.00 85.44 115 LEU A N 1
ATOM 935 C CA . LEU A 1 115 ? -4.530 -6.123 -11.275 1.00 85.44 115 LEU A CA 1
ATOM 936 C C . LEU A 1 115 ? -6.030 -6.447 -11.330 1.00 85.44 115 LEU A C 1
ATOM 938 O O . LEU A 1 115 ? -6.626 -6.712 -10.292 1.00 85.44 115 LEU A O 1
ATOM 942 N N . ARG A 1 116 ? -6.618 -6.514 -12.531 1.00 87.06 116 ARG A N 1
ATOM 943 C CA . ARG A 1 116 ? -8.023 -6.920 -12.714 1.00 87.06 116 ARG A CA 1
ATOM 944 C C . ARG A 1 116 ? -8.268 -8.351 -12.246 1.00 87.06 116 ARG A C 1
ATOM 946 O O . ARG A 1 116 ? -9.223 -8.617 -11.527 1.00 87.06 116 ARG A O 1
ATOM 953 N N . GLU A 1 117 ? -7.369 -9.272 -12.591 1.00 89.62 117 GLU A N 1
ATOM 954 C CA . GLU A 1 117 ? -7.476 -10.657 -12.130 1.00 89.62 117 GLU A CA 1
ATOM 955 C C . GLU A 1 117 ? -7.387 -10.760 -10.601 1.00 89.62 117 GLU A C 1
ATOM 957 O O . GLU A 1 117 ? -8.132 -11.529 -9.989 1.00 89.62 117 GLU A O 1
ATOM 962 N N . TRP A 1 118 ? -6.514 -9.974 -9.969 1.00 91.12 118 TRP A N 1
ATOM 963 C CA . TRP A 1 118 ? -6.465 -9.857 -8.516 1.00 91.12 118 TRP A CA 1
ATOM 964 C C . TRP A 1 118 ? -7.794 -9.326 -7.960 1.00 91.12 118 TRP A C 1
ATOM 966 O O . TRP A 1 118 ? -8.382 -9.964 -7.087 1.00 91.12 118 TRP A O 1
ATOM 976 N N . GLU A 1 119 ? -8.316 -8.216 -8.487 1.00 84.75 119 GLU A N 1
ATOM 977 C CA . GLU A 1 119 ? -9.583 -7.608 -8.052 1.00 84.75 119 GLU A CA 1
ATOM 978 C C . GLU A 1 119 ? -10.750 -8.603 -8.085 1.00 84.75 119 G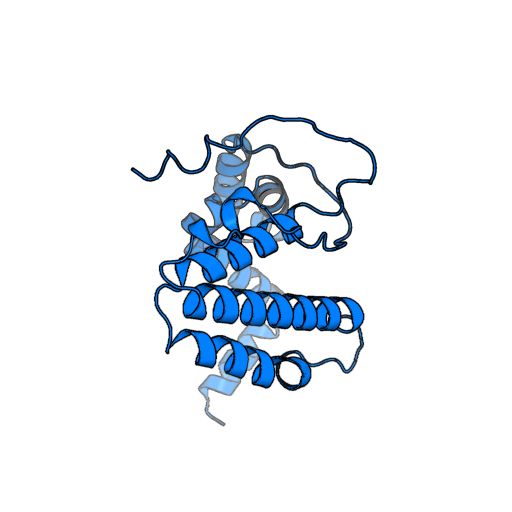LU A C 1
ATOM 980 O O . GLU A 1 119 ? -11.464 -8.740 -7.087 1.00 84.75 119 GLU A O 1
ATOM 985 N N . ASP A 1 120 ? -10.882 -9.358 -9.174 1.00 88.06 120 ASP A N 1
ATOM 986 C CA . ASP A 1 120 ? -11.986 -10.298 -9.394 1.00 88.06 120 ASP A CA 1
ATOM 987 C C . ASP A 1 120 ? -11.925 -11.542 -8.495 1.00 88.06 120 ASP A C 1
ATOM 989 O O . ASP A 1 120 ? -12.945 -12.191 -8.229 1.00 88.06 120 ASP A O 1
ATOM 993 N N . ASN A 1 121 ? -10.725 -11.932 -8.053 1.00 88.56 121 ASN A N 1
ATOM 994 C CA . ASN A 1 121 ? -10.510 -13.253 -7.468 1.00 88.56 121 ASN A CA 1
ATOM 995 C C . ASN A 1 121 ? -9.985 -13.250 -6.027 1.00 88.56 121 ASN A C 1
ATOM 997 O O . ASN A 1 121 ? -10.222 -14.236 -5.329 1.00 88.56 121 ASN A O 1
ATOM 1001 N N . HIS A 1 122 ? -9.348 -12.179 -5.542 1.00 88.00 122 HIS A N 1
ATOM 1002 C CA . HIS A 1 122 ? -8.629 -12.180 -4.254 1.00 88.00 122 HIS A CA 1
ATOM 1003 C C . HIS A 1 122 ? -9.488 -12.479 -3.018 1.00 88.00 122 HIS A C 1
ATOM 1005 O O . HIS A 1 122 ? -8.957 -12.861 -1.979 1.00 88.00 122 HIS A O 1
ATOM 1011 N N . LYS A 1 123 ? -10.814 -12.323 -3.111 1.00 87.44 123 LYS A N 1
ATOM 1012 C CA . LYS A 1 123 ? -11.756 -12.633 -2.020 1.00 87.44 123 LYS A CA 1
ATOM 1013 C C . LYS A 1 123 ? -12.249 -14.083 -2.029 1.00 87.44 123 LYS A C 1
ATOM 1015 O O . LYS A 1 123 ? -13.012 -14.466 -1.144 1.00 87.44 123 LYS A O 1
ATOM 1020 N N . LYS A 1 124 ? -11.883 -14.889 -3.032 1.00 91.25 124 LYS A N 1
ATOM 1021 C CA . LYS A 1 124 ? -12.346 -16.279 -3.139 1.00 91.25 124 LYS A CA 1
ATOM 1022 C C . LYS A 1 124 ? -11.602 -17.157 -2.115 1.00 91.25 124 LYS A C 1
ATOM 1024 O O . LYS A 1 124 ? -10.386 -17.038 -2.004 1.00 91.25 124 LYS A O 1
ATOM 1029 N N . PRO A 1 125 ? -12.281 -18.086 -1.411 1.00 84.06 125 PRO A N 1
ATOM 1030 C CA . PRO A 1 125 ? -11.692 -18.841 -0.292 1.00 84.06 125 PRO A CA 1
ATOM 1031 C C . PRO A 1 125 ? -10.475 -19.708 -0.649 1.00 84.06 125 PRO A C 1
ATOM 1033 O O . PRO A 1 125 ? -9.683 -20.047 0.221 1.00 84.06 125 PRO A O 1
ATOM 1036 N N . SER A 1 126 ? -10.344 -20.097 -1.918 1.00 89.38 126 SER A N 1
ATOM 1037 C CA . SER A 1 126 ? -9.255 -20.932 -2.438 1.00 89.38 126 SER A CA 1
ATOM 1038 C C . SER A 1 126 ? -8.254 -20.149 -3.289 1.00 89.38 126 SER A C 1
ATOM 1040 O O . SER A 1 126 ? -7.504 -20.753 -4.060 1.00 89.38 126 SER A O 1
ATOM 1042 N N . TRP A 1 127 ? -8.312 -18.818 -3.251 1.00 92.00 127 TRP A N 1
ATOM 1043 C CA . TRP A 1 127 ? -7.438 -17.983 -4.055 1.00 92.00 127 TRP A CA 1
ATOM 1044 C C . TRP A 1 127 ? -6.074 -17.844 -3.390 1.00 92.00 127 TRP A C 1
ATOM 1046 O O . TRP A 1 127 ? -5.977 -17.495 -2.217 1.00 92.00 127 TRP A O 1
ATOM 1056 N N . ASP A 1 128 ? -5.026 -18.118 -4.158 1.00 92.44 128 ASP A N 1
ATOM 1057 C CA . ASP A 1 128 ? -3.646 -18.033 -3.702 1.00 92.44 128 ASP A CA 1
ATOM 1058 C C . ASP A 1 128 ? -2.864 -17.104 -4.631 1.00 92.44 128 ASP A C 1
ATOM 1060 O O . ASP A 1 128 ? -2.759 -17.351 -5.835 1.00 92.44 128 ASP A O 1
ATOM 1064 N N . PHE A 1 129 ? -2.329 -16.020 -4.064 1.00 89.38 129 PHE A N 1
ATOM 1065 C CA . PHE A 1 129 ? -1.649 -14.969 -4.821 1.00 89.38 129 PHE A CA 1
ATOM 1066 C C . PHE A 1 129 ? -0.469 -15.518 -5.623 1.00 89.38 129 PHE A C 1
ATOM 1068 O O . PHE A 1 129 ? -0.315 -15.220 -6.809 1.00 89.38 129 PHE A O 1
ATOM 1075 N N . GLU A 1 130 ? 0.364 -16.328 -4.975 1.00 90.75 130 GLU A N 1
ATOM 1076 C CA . GLU A 1 130 ? 1.608 -16.823 -5.552 1.00 90.75 130 GLU A CA 1
ATOM 1077 C C . GLU A 1 130 ? 1.334 -17.809 -6.691 1.00 90.75 130 GLU A C 1
ATOM 1079 O O . GLU A 1 130 ? 1.914 -17.696 -7.774 1.00 90.75 130 GLU A O 1
ATOM 1084 N N . ARG A 1 131 ? 0.387 -18.725 -6.488 1.00 91.88 131 ARG A N 1
ATOM 1085 C CA . ARG A 1 131 ? -0.050 -19.695 -7.491 1.00 91.88 131 ARG A CA 1
ATOM 1086 C C . ARG A 1 131 ? -0.729 -19.035 -8.687 1.00 91.88 131 ARG A C 1
ATOM 1088 O O . ARG A 1 131 ? -0.523 -19.498 -9.807 1.00 91.88 131 ARG A O 1
ATOM 1095 N N . CYS A 1 132 ? -1.545 -18.004 -8.469 1.00 90.19 132 CYS A N 1
ATOM 1096 C CA . CYS A 1 132 ? -2.317 -17.366 -9.538 1.00 90.19 132 CYS A CA 1
ATOM 1097 C C . CYS A 1 132 ? -1.503 -16.324 -10.321 1.00 90.19 132 CYS A C 1
ATOM 1099 O O . CYS A 1 132 ? -1.533 -16.324 -11.550 1.00 90.19 132 CYS A O 1
ATOM 1101 N N . LEU A 1 133 ? -0.748 -15.457 -9.638 1.00 92.69 133 LEU A N 1
ATOM 1102 C CA . LEU A 1 133 ? -0.115 -14.284 -10.259 1.00 92.69 133 LEU A CA 1
ATOM 1103 C C . LEU A 1 133 ? 1.420 -14.307 -10.213 1.00 92.69 133 LEU A C 1
ATOM 1105 O O . LEU A 1 133 ? 2.063 -13.635 -11.024 1.00 92.69 133 LEU A O 1
ATOM 1109 N N . GLY A 1 134 ? 2.030 -15.084 -9.312 1.00 90.12 134 GLY A N 1
ATOM 1110 C CA . GLY A 1 134 ? 3.464 -15.006 -9.006 1.00 90.12 134 GLY A CA 1
ATOM 1111 C C . GLY A 1 134 ? 4.382 -15.220 -10.215 1.00 90.12 134 GLY A C 1
ATOM 1112 O O . GLY A 1 134 ? 5.301 -14.432 -10.456 1.00 90.12 134 GLY A O 1
ATOM 1113 N N . SER A 1 135 ? 4.118 -16.242 -11.035 1.00 91.25 135 SER A N 1
ATOM 1114 C CA . SER A 1 135 ? 4.930 -16.541 -12.228 1.00 91.25 135 SER A CA 1
ATOM 1115 C C . SER A 1 135 ? 4.847 -15.438 -13.293 1.00 91.25 135 SER A C 1
ATOM 1117 O O . SER A 1 135 ? 5.862 -15.079 -13.896 1.00 91.25 135 SER A O 1
ATOM 1119 N N . ARG A 1 136 ? 3.661 -14.850 -13.483 1.00 90.38 136 ARG A N 1
ATOM 1120 C CA . ARG A 1 136 ? 3.417 -13.768 -14.447 1.00 90.38 136 ARG A CA 1
ATOM 1121 C C . ARG A 1 136 ? 4.016 -12.447 -13.983 1.00 90.38 136 ARG A C 1
ATOM 1123 O O . ARG A 1 136 ? 4.611 -11.750 -14.801 1.00 90.38 136 ARG A O 1
ATOM 1130 N N . ILE A 1 137 ? 3.949 -12.146 -12.685 1.00 89.38 137 ILE A N 1
ATOM 1131 C CA . ILE A 1 137 ? 4.640 -10.994 -12.088 1.00 89.38 137 ILE A CA 1
ATOM 1132 C C . ILE A 1 137 ? 6.147 -11.131 -12.305 1.00 89.38 137 ILE A C 1
ATOM 1134 O O . ILE A 1 137 ? 6.774 -10.218 -12.836 1.00 89.38 137 ILE A O 1
ATOM 1138 N N . ARG A 1 138 ? 6.738 -12.287 -11.975 1.00 88.94 138 ARG A N 1
ATOM 1139 C CA . ARG A 1 138 ? 8.176 -12.519 -12.186 1.00 88.94 138 ARG A CA 1
ATOM 1140 C C . ARG A 1 138 ? 8.576 -12.410 -13.656 1.00 88.94 138 ARG A C 1
ATOM 1142 O O . ARG A 1 138 ? 9.605 -11.812 -13.946 1.00 88.94 138 ARG A O 1
ATOM 1149 N N . SER A 1 139 ? 7.764 -12.922 -14.582 1.00 86.94 139 SER A N 1
ATOM 1150 C CA . SER A 1 139 ? 8.008 -12.779 -16.025 1.00 86.94 139 SER A CA 1
ATOM 1151 C C . SER A 1 139 ? 7.922 -11.320 -16.490 1.00 86.94 139 SER A C 1
ATOM 1153 O O . SER A 1 139 ? 8.812 -10.851 -17.200 1.00 86.94 139 SER A O 1
ATOM 1155 N N . MET A 1 140 ? 6.908 -10.575 -16.039 1.00 86.00 140 MET A N 1
ATOM 1156 C CA . MET A 1 140 ? 6.775 -9.141 -16.309 1.00 86.00 140 MET A CA 1
ATOM 1157 C C . MET A 1 140 ? 7.998 -8.368 -15.799 1.00 86.00 140 MET A C 1
ATOM 1159 O O . MET A 1 140 ? 8.544 -7.541 -16.528 1.00 86.00 140 MET A O 1
ATOM 1163 N N . MET A 1 141 ? 8.466 -8.685 -14.587 1.00 81.62 141 MET A N 1
ATOM 1164 C CA . MET A 1 141 ? 9.628 -8.039 -13.976 1.00 81.62 141 MET A CA 1
ATOM 1165 C C . MET A 1 141 ? 10.953 -8.452 -14.633 1.00 81.62 141 MET A C 1
ATOM 1167 O O . MET A 1 141 ? 11.844 -7.624 -14.787 1.00 81.62 141 MET A O 1
ATOM 1171 N N . ALA A 1 142 ? 11.095 -9.698 -15.088 1.00 78.81 142 ALA A N 1
ATOM 1172 C CA . ALA A 1 142 ? 12.282 -10.158 -15.812 1.00 78.81 142 ALA A CA 1
ATOM 1173 C C . ALA A 1 142 ? 12.440 -9.461 -17.173 1.00 78.81 142 ALA A C 1
ATOM 1175 O O . ALA A 1 142 ? 13.554 -9.266 -17.645 1.00 78.81 142 ALA A O 1
ATOM 1176 N N . HIS A 1 143 ? 11.344 -9.018 -17.793 1.00 66.50 143 HIS A N 1
ATOM 1177 C CA . HIS A 1 143 ? 11.407 -8.186 -18.997 1.00 66.50 143 HIS A CA 1
ATOM 1178 C C . HIS A 1 143 ? 11.831 -6.729 -18.714 1.00 66.50 143 HIS A C 1
ATOM 1180 O O . HIS A 1 143 ? 12.081 -5.988 -19.664 1.00 66.50 143 HIS A O 1
ATOM 1186 N N . LEU A 1 144 ? 11.933 -6.304 -17.444 1.00 60.62 144 LEU A N 1
ATOM 1187 C CA . LEU A 1 144 ? 12.431 -4.976 -17.054 1.00 60.62 144 LEU A CA 1
ATOM 1188 C C . LEU A 1 144 ? 13.963 -4.891 -17.038 1.00 60.62 144 LEU A C 1
ATOM 1190 O O . LEU A 1 144 ? 14.498 -3.795 -17.158 1.00 60.62 144 LEU A O 1
ATOM 1194 N N . SER A 1 145 ? 14.684 -6.004 -16.880 1.00 56.59 145 SER A N 1
ATOM 1195 C CA . SER A 1 145 ? 16.149 -5.986 -16.717 1.00 56.59 145 SER A CA 1
ATOM 1196 C C . SER A 1 145 ? 16.915 -5.741 -18.022 1.00 56.59 145 SER A C 1
ATOM 1198 O O . SER A 1 145 ? 18.066 -5.319 -17.987 1.00 56.59 145 SER A O 1
ATOM 1200 N N . ALA A 1 146 ? 16.282 -5.959 -19.179 1.00 55.56 146 ALA A N 1
ATOM 1201 C CA . ALA A 1 146 ? 16.924 -5.837 -20.489 1.00 55.56 146 ALA A CA 1
ATOM 1202 C C . ALA A 1 146 ? 16.764 -4.455 -21.160 1.00 55.56 146 ALA A C 1
ATOM 1204 O O . ALA A 1 146 ? 17.379 -4.214 -22.199 1.00 55.56 146 ALA A O 1
ATOM 1205 N N . ALA A 1 147 ? 15.937 -3.551 -20.618 1.00 51.47 147 ALA A N 1
ATOM 1206 C CA . ALA A 1 147 ? 15.624 -2.267 -21.246 1.00 51.47 147 ALA A CA 1
ATOM 1207 C C . ALA A 1 147 ? 15.576 -1.129 -20.213 1.00 51.47 147 ALA A C 1
ATOM 1209 O O . ALA A 1 147 ? 14.621 -0.995 -19.461 1.00 51.47 147 ALA A O 1
ATOM 1210 N N . CYS A 1 148 ? 16.644 -0.334 -20.204 1.00 49.19 148 CYS A N 1
ATOM 1211 C CA . CYS A 1 148 ? 16.736 1.078 -19.830 1.00 49.19 148 CYS A CA 1
ATOM 1212 C C . CYS A 1 148 ? 15.598 1.660 -18.955 1.00 49.19 148 CYS A C 1
ATOM 1214 O O . CYS A 1 148 ? 14.511 1.960 -19.440 1.00 49.19 148 CYS A O 1
ATOM 1216 N N . SER A 1 149 ? 15.955 1.967 -17.704 1.00 58.50 149 SER A N 1
ATOM 1217 C CA . SER A 1 149 ? 15.238 2.799 -16.729 1.00 58.50 149 SER A CA 1
ATOM 1218 C C . SER A 1 149 ? 13.875 2.289 -16.252 1.00 58.50 149 SER A C 1
ATOM 1220 O O . SER A 1 149 ? 12.818 2.569 -16.814 1.00 58.50 149 SER A O 1
ATOM 1222 N N . HIS A 1 150 ? 13.907 1.660 -15.077 1.00 64.06 150 HIS A N 1
ATOM 1223 C CA . HIS A 1 150 ? 12.745 1.267 -14.274 1.00 64.06 150 HIS A CA 1
ATOM 1224 C C . HIS A 1 150 ? 11.840 2.438 -13.848 1.00 64.06 150 HIS A C 1
ATOM 1226 O O . HIS A 1 150 ? 10.769 2.201 -13.293 1.00 64.06 150 HIS A O 1
ATOM 1232 N N . SER A 1 151 ? 12.240 3.690 -14.095 1.00 68.38 151 SER A N 1
ATOM 1233 C CA . SER A 1 151 ? 11.562 4.888 -13.592 1.00 68.38 151 SER A CA 1
ATOM 1234 C C . SER A 1 151 ? 10.102 4.997 -14.037 1.00 68.38 151 SER A C 1
ATOM 1236 O O . SER A 1 151 ? 9.245 5.319 -13.219 1.00 68.38 151 SER A O 1
ATOM 1238 N N . HIS A 1 152 ? 9.785 4.691 -15.300 1.00 73.88 152 HIS A N 1
ATOM 1239 C CA . HIS A 1 152 ? 8.416 4.825 -15.815 1.00 73.88 152 HIS A CA 1
ATOM 1240 C C . HIS A 1 152 ? 7.468 3.796 -15.201 1.00 73.88 152 HIS A C 1
ATOM 1242 O O . HIS A 1 152 ? 6.376 4.156 -14.762 1.00 73.88 152 HIS A O 1
ATOM 1248 N N . PHE A 1 153 ? 7.895 2.533 -15.122 1.00 77.94 153 PHE A N 1
ATOM 1249 C CA . PHE A 1 153 ? 7.087 1.478 -14.515 1.00 77.94 153 PHE A CA 1
ATOM 1250 C C . PHE A 1 153 ? 6.987 1.643 -12.995 1.00 77.94 153 PHE A C 1
ATOM 1252 O O . PHE A 1 153 ? 5.897 1.523 -12.449 1.00 77.94 153 PHE A O 1
ATOM 1259 N N . ALA A 1 154 ? 8.081 1.993 -12.311 1.00 78.19 154 ALA A N 1
ATOM 1260 C CA . ALA A 1 154 ? 8.061 2.266 -10.874 1.00 78.19 154 ALA A CA 1
ATOM 1261 C C . ALA A 1 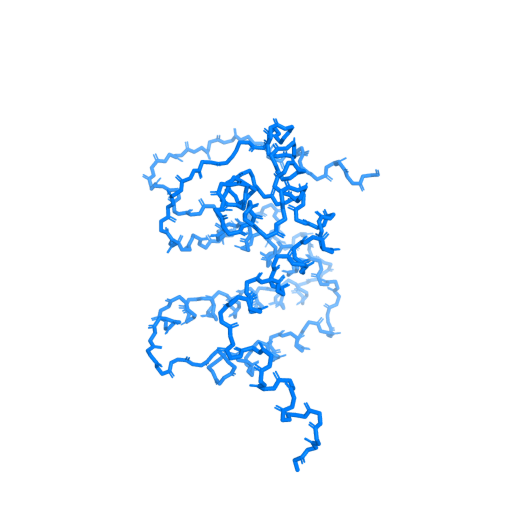154 ? 7.122 3.432 -10.535 1.00 78.19 154 ALA A C 1
ATOM 1263 O O . ALA A 1 154 ? 6.311 3.319 -9.619 1.00 78.19 154 ALA A O 1
ATOM 1264 N N . ARG A 1 155 ? 7.161 4.516 -11.322 1.00 75.69 155 ARG A N 1
ATOM 1265 C CA . ARG A 1 155 ? 6.245 5.654 -11.172 1.00 75.69 155 ARG A CA 1
ATOM 1266 C C . ARG A 1 155 ? 4.792 5.253 -11.417 1.00 75.69 155 ARG A C 1
ATOM 1268 O O . ARG A 1 155 ? 3.918 5.683 -10.674 1.00 75.69 155 ARG A O 1
ATOM 1275 N N . LEU A 1 156 ? 4.523 4.432 -12.433 1.00 80.44 156 LEU A N 1
ATOM 1276 C CA . LEU A 1 156 ? 3.183 3.904 -12.698 1.00 80.44 156 LEU A CA 1
ATOM 1277 C C . LEU A 1 156 ? 2.680 3.044 -11.531 1.00 80.44 156 LEU A C 1
ATOM 1279 O O . LEU A 1 156 ? 1.574 3.254 -11.043 1.00 80.44 156 LEU A O 1
ATOM 1283 N N . PHE A 1 157 ? 3.503 2.105 -11.070 1.00 81.50 157 PHE A N 1
ATOM 1284 C CA . PHE A 1 157 ? 3.185 1.216 -9.960 1.00 81.50 157 PHE A CA 1
ATOM 1285 C C . PHE A 1 157 ? 2.905 2.011 -8.680 1.00 81.50 157 PHE A C 1
ATOM 1287 O O . PHE A 1 157 ? 1.879 1.808 -8.037 1.00 81.50 157 PHE A O 1
ATOM 1294 N N . GLN A 1 158 ? 3.758 2.989 -8.366 1.00 77.56 158 GLN A N 1
ATOM 1295 C CA . GLN A 1 158 ? 3.569 3.906 -7.245 1.00 77.56 158 GLN A CA 1
ATOM 1296 C C . GLN A 1 158 ? 2.264 4.702 -7.374 1.00 77.56 158 GLN A C 1
ATOM 1298 O O . GLN A 1 158 ? 1.482 4.737 -6.426 1.00 77.56 158 GLN A O 1
ATOM 1303 N N . LYS A 1 159 ? 1.993 5.308 -8.541 1.00 77.69 159 LYS A N 1
ATOM 1304 C CA . LYS A 1 159 ? 0.733 6.025 -8.801 1.00 77.69 159 LYS A CA 1
ATOM 1305 C C . LYS A 1 159 ? -0.476 5.112 -8.592 1.00 77.69 159 LYS A C 1
ATOM 1307 O O . LYS A 1 159 ? -1.450 5.543 -7.983 1.00 77.69 159 LYS A O 1
ATOM 1312 N N . GLN A 1 160 ? -0.410 3.859 -9.047 1.00 79.06 160 GLN A N 1
ATOM 1313 C CA . GLN A 1 160 ? -1.499 2.898 -8.878 1.00 79.06 160 GLN A CA 1
ATOM 1314 C C . GLN A 1 160 ? -1.706 2.510 -7.410 1.00 79.06 160 GLN A C 1
ATOM 1316 O O . GLN A 1 160 ? -2.849 2.484 -6.965 1.00 79.06 160 GLN A O 1
ATOM 1321 N N . LEU A 1 161 ? -0.638 2.272 -6.642 1.00 78.81 161 LEU A N 1
ATOM 1322 C CA . LEU A 1 161 ? -0.746 2.009 -5.203 1.00 78.81 161 LEU A CA 1
ATOM 1323 C C . LEU A 1 161 ? -1.386 3.191 -4.466 1.00 78.81 161 LEU A C 1
ATOM 1325 O O . LEU A 1 161 ? -2.328 3.002 -3.702 1.00 78.81 161 LEU A O 1
ATOM 1329 N N . ILE A 1 162 ? -0.934 4.415 -4.755 1.00 72.38 162 ILE A N 1
ATOM 1330 C CA . ILE A 1 162 ? -1.507 5.636 -4.176 1.00 72.38 162 ILE A CA 1
ATOM 1331 C C . ILE A 1 162 ? -2.988 5.772 -4.555 1.00 72.38 162 ILE A C 1
ATOM 1333 O O . ILE A 1 162 ? -3.806 6.113 -3.704 1.00 72.38 162 ILE A O 1
ATOM 1337 N N . GLN A 1 163 ? -3.358 5.486 -5.806 1.00 70.00 163 GLN A N 1
ATOM 1338 C CA . GLN A 1 163 ? -4.751 5.543 -6.254 1.00 70.00 163 GLN A CA 1
ATOM 1339 C C . GLN A 1 163 ? -5.627 4.494 -5.555 1.00 70.00 163 GLN A C 1
ATOM 1341 O O . GLN A 1 163 ? -6.758 4.792 -5.182 1.00 70.00 163 GLN A O 1
ATOM 1346 N N . MET A 1 164 ? -5.104 3.292 -5.309 1.00 66.88 164 MET A N 1
ATOM 1347 C CA . MET A 1 164 ? -5.811 2.247 -4.560 1.00 66.88 164 MET A CA 1
ATOM 1348 C C . MET A 1 164 ? -6.082 2.646 -3.104 1.00 66.88 164 MET A C 1
ATOM 1350 O O . MET A 1 164 ? -7.090 2.223 -2.538 1.00 66.88 164 MET A O 1
ATOM 1354 N N . CYS A 1 165 ? -5.239 3.496 -2.514 1.00 62.25 165 CYS A N 1
ATOM 1355 C CA . CYS A 1 165 ? -5.457 4.061 -1.181 1.00 62.25 165 CYS A CA 1
ATOM 1356 C C . CYS A 1 165 ? -6.538 5.157 -1.146 1.00 62.25 165 CYS A C 1
ATOM 1358 O O . CYS A 1 165 ? -7.063 5.445 -0.074 1.00 62.25 165 CYS A O 1
ATOM 1360 N N . LYS A 1 166 ? -6.882 5.775 -2.285 1.00 62.03 166 LYS A N 1
ATOM 1361 C CA . LYS A 1 166 ? -7.814 6.919 -2.351 1.00 62.03 166 LYS A CA 1
ATOM 1362 C C . LYS A 1 166 ? -9.300 6.528 -2.378 1.00 62.03 166 LYS A C 1
ATOM 1364 O O . LYS A 1 166 ? -10.150 7.406 -2.256 1.00 62.03 166 LYS A O 1
ATOM 1369 N N . GLY A 1 167 ? -9.621 5.234 -2.475 1.00 53.75 167 GLY A N 1
ATOM 1370 C CA . GLY A 1 167 ? -11.000 4.741 -2.578 1.00 53.75 167 GLY A CA 1
ATOM 1371 C C . GLY A 1 167 ? -11.709 5.192 -3.869 1.00 53.75 167 GLY A C 1
ATOM 1372 O O . GLY A 1 167 ? -11.157 5.969 -4.650 1.00 53.75 167 GLY A O 1
ATOM 1373 N N . PRO A 1 168 ? -12.931 4.704 -4.142 1.00 47.78 168 PRO A N 1
ATOM 1374 C CA . PRO A 1 168 ? -13.708 5.179 -5.273 1.00 47.78 168 PRO A CA 1
ATOM 1375 C C . PRO A 1 168 ? -14.150 6.613 -4.995 1.00 47.78 168 PRO A C 1
ATOM 1377 O O . PRO A 1 168 ? -15.087 6.849 -4.232 1.00 47.78 168 PRO A O 1
ATOM 1380 N N . ILE A 1 169 ? -13.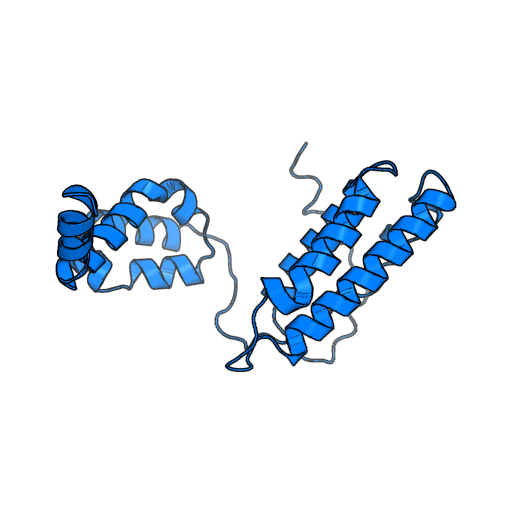500 7.581 -5.634 1.00 49.28 169 ILE A N 1
ATOM 1381 C CA . ILE A 1 169 ? -14.081 8.913 -5.780 1.00 49.28 169 ILE A CA 1
ATOM 1382 C C . ILE A 1 169 ? -15.354 8.703 -6.594 1.00 49.28 169 ILE A C 1
ATOM 1384 O O . ILE A 1 169 ? -15.288 8.275 -7.750 1.00 49.28 169 ILE A O 1
ATOM 1388 N N . GLY A 1 170 ? -16.505 8.898 -5.947 1.00 39.66 170 GLY A N 1
ATOM 1389 C CA . GLY A 1 170 ? -17.818 8.778 -6.566 1.00 39.66 170 GLY A CA 1
ATOM 1390 C C . GLY A 1 170 ? -17.824 9.465 -7.927 1.00 39.66 170 GLY A C 1
ATOM 1391 O O . GLY A 1 170 ? -17.336 10.586 -8.070 1.00 39.66 170 GLY A O 1
ATOM 1392 N N . GLY A 1 171 ? -18.315 8.748 -8.937 1.00 41.19 171 GLY A N 1
ATOM 1393 C CA . GLY A 1 171 ? -18.409 9.266 -10.291 1.00 41.19 171 GLY A CA 1
ATOM 1394 C C . GLY A 1 171 ? -19.146 10.602 -10.314 1.00 41.19 171 GLY A C 1
ATOM 1395 O O . GLY A 1 171 ? -20.195 10.749 -9.691 1.00 41.19 171 GLY A O 1
ATOM 1396 N N . GLY A 1 172 ? -18.593 11.556 -11.061 1.00 35.84 172 GLY A N 1
ATOM 1397 C CA . GLY A 1 172 ? -19.260 12.818 -11.362 1.00 35.84 172 GLY A CA 1
ATOM 1398 C C . GLY A 1 172 ? -18.617 14.047 -10.734 1.00 35.84 172 GLY A C 1
ATOM 1399 O O . GLY A 1 172 ? -19.277 14.776 -10.008 1.00 35.84 172 GLY A O 1
ATOM 1400 N N . ALA A 1 173 ? -17.368 14.342 -11.084 1.00 29.05 173 ALA A N 1
ATOM 1401 C CA . ALA A 1 173 ? -16.961 15.728 -11.271 1.00 29.05 173 ALA A CA 1
ATOM 1402 C C . ALA A 1 173 ? -15.789 15.776 -12.251 1.00 29.05 173 ALA A C 1
ATOM 1404 O O . ALA A 1 173 ? -14.686 15.317 -11.967 1.00 29.05 173 ALA A O 1
ATOM 1405 N N . SER A 1 174 ? -16.070 16.321 -13.429 1.00 42.53 174 SER A N 1
ATOM 1406 C CA . SER A 1 174 ? -15.070 16.875 -14.328 1.00 42.53 174 SER A CA 1
ATOM 1407 C C . SER A 1 174 ? -14.306 17.974 -13.583 1.00 42.53 174 SER A C 1
ATOM 1409 O O . SER A 1 174 ? -14.794 19.094 -13.484 1.00 42.53 174 SER A O 1
ATOM 1411 N N . TRP A 1 175 ? -13.127 17.653 -13.063 1.00 35.88 175 TRP A N 1
ATOM 1412 C CA . TRP A 1 175 ? -12.076 18.621 -12.749 1.00 35.88 175 TRP A CA 1
ATOM 1413 C C . TRP A 1 175 ? -11.011 18.366 -13.831 1.00 35.88 175 TRP A C 1
ATOM 1415 O O . TRP A 1 175 ? -10.329 17.352 -13.784 1.00 35.88 175 TRP A O 1
ATOM 1425 N N . GLY A 1 176 ? -10.943 19.089 -14.950 1.00 33.44 176 GLY A N 1
ATOM 1426 C CA . GLY A 1 176 ? -11.029 20.539 -15.032 1.00 33.44 176 GLY A CA 1
ATOM 1427 C C . GLY A 1 176 ? -9.777 21.127 -14.388 1.00 33.44 176 GLY A C 1
ATOM 1428 O O . GLY A 1 176 ? -9.846 21.520 -13.233 1.00 33.44 176 GLY A O 1
ATOM 1429 N N . ASP A 1 177 ? -8.660 21.062 -15.120 1.00 44.50 177 ASP A N 1
ATOM 1430 C CA . ASP A 1 177 ? -7.379 21.757 -14.938 1.00 44.50 177 ASP A CA 1
ATOM 1431 C C . ASP A 1 177 ? -7.019 22.263 -13.533 1.00 44.50 177 ASP A C 1
ATOM 1433 O O . ASP A 1 177 ? -7.487 23.304 -13.080 1.00 44.50 177 ASP A O 1
ATOM 1437 N N . THR A 1 178 ? -6.046 21.610 -12.896 1.00 30.50 178 THR A N 1
ATOM 1438 C CA . THR A 1 178 ? -4.960 22.300 -12.174 1.00 30.50 178 THR A CA 1
ATOM 1439 C C . THR A 1 178 ? -3.802 21.317 -11.941 1.00 30.50 178 THR A C 1
ATOM 1441 O O . THR A 1 178 ? -4.046 20.160 -11.598 1.00 30.50 178 THR A O 1
ATOM 1444 N N . PRO A 1 179 ? -2.540 21.714 -12.188 1.00 40.91 179 PRO A N 1
ATOM 1445 C CA . PRO A 1 179 ? -1.413 20.794 -12.150 1.00 40.91 179 PRO A CA 1
ATOM 1446 C C . PRO A 1 179 ? -0.985 20.523 -10.702 1.00 40.91 179 PRO A C 1
ATOM 1448 O O . PRO A 1 179 ? -0.576 21.435 -9.989 1.00 40.91 179 PRO A O 1
ATOM 1451 N N . ASP A 1 180 ? -1.014 19.249 -10.299 1.00 39.22 180 ASP A N 1
ATOM 1452 C CA . ASP A 1 180 ? -0.332 18.715 -9.110 1.00 39.22 180 ASP A CA 1
ATOM 1453 C C . ASP A 1 180 ? 1.196 18.787 -9.308 1.00 39.22 180 ASP A C 1
ATOM 1455 O O . ASP A 1 180 ? 1.892 17.779 -9.469 1.00 39.22 180 ASP A O 1
ATOM 1459 N N . GLN A 1 181 ? 1.725 20.008 -9.360 1.00 41.34 181 GLN A N 1
ATOM 1460 C CA . GLN A 1 181 ? 3.143 20.293 -9.572 1.00 41.34 181 GLN A CA 1
ATOM 1461 C C . GLN A 1 181 ? 3.914 20.490 -8.257 1.00 41.34 181 GLN A C 1
ATOM 1463 O O . GLN A 1 181 ? 5.139 20.576 -8.281 1.00 41.34 181 GLN A O 1
ATOM 1468 N N . ASP A 1 182 ? 3.236 20.452 -7.106 1.00 41.81 182 ASP A N 1
ATOM 1469 C CA . ASP A 1 182 ? 3.842 20.830 -5.822 1.00 41.81 182 ASP A CA 1
ATOM 1470 C C . ASP A 1 182 ? 4.276 19.666 -4.920 1.00 41.81 182 ASP A C 1
ATOM 1472 O O . ASP A 1 182 ? 4.947 19.888 -3.916 1.00 41.81 182 ASP A O 1
ATOM 1476 N N . VAL A 1 183 ? 3.999 18.407 -5.276 1.00 42.56 183 VAL A N 1
ATOM 1477 C CA . VAL A 1 183 ? 4.466 17.264 -4.459 1.00 42.56 183 VAL A CA 1
ATOM 1478 C C . VAL A 1 183 ? 5.837 16.742 -4.916 1.00 42.56 183 VAL A C 1
ATOM 1480 O O . VAL A 1 183 ? 6.540 16.095 -4.144 1.00 42.56 183 VAL A O 1
ATOM 1483 N N . LEU A 1 184 ? 6.273 17.057 -6.145 1.00 44.50 184 LEU A N 1
ATOM 1484 C CA . LEU A 1 184 ? 7.542 16.555 -6.697 1.00 44.50 184 LEU A CA 1
ATOM 1485 C C . LEU A 1 184 ? 8.746 17.503 -6.528 1.00 44.50 184 LEU A C 1
ATOM 1487 O O . LEU A 1 184 ? 9.875 17.063 -6.724 1.00 44.50 184 LEU A O 1
ATOM 1491 N N . ASN A 1 185 ? 8.532 18.764 -6.136 1.00 36.88 185 ASN A N 1
ATOM 1492 C CA . ASN A 1 185 ? 9.606 19.755 -5.945 1.00 36.88 185 ASN A CA 1
ATOM 1493 C C . ASN A 1 185 ? 10.208 19.767 -4.525 1.00 36.88 185 ASN A C 1
ATOM 1495 O O . ASN A 1 185 ? 11.124 20.535 -4.256 1.00 36.88 185 ASN A O 1
ATOM 1499 N N . MET A 1 186 ? 9.727 18.912 -3.619 1.00 37.31 186 MET A N 1
ATOM 1500 C CA . MET A 1 186 ? 10.160 18.875 -2.210 1.00 37.31 186 MET A CA 1
ATOM 1501 C C . MET A 1 186 ? 11.264 17.836 -1.927 1.00 37.31 186 MET A C 1
ATOM 1503 O O . MET A 1 186 ? 11.551 17.545 -0.771 1.00 37.31 186 MET A O 1
ATOM 1507 N N . LEU A 1 187 ? 11.881 17.263 -2.968 1.00 37.41 187 LEU A N 1
ATOM 1508 C CA . LEU A 1 187 ? 13.007 16.318 -2.860 1.00 37.41 187 LEU A CA 1
ATOM 1509 C C . LEU A 1 187 ? 14.261 16.797 -3.619 1.00 37.41 187 LEU A C 1
ATOM 1511 O O . LEU A 1 187 ? 15.026 15.979 -4.129 1.00 37.41 187 LEU A O 1
ATOM 1515 N N . GLY A 1 188 ? 14.446 18.118 -3.708 1.00 36.44 188 GLY A N 1
ATOM 1516 C CA . GLY A 1 188 ? 15.720 18.735 -4.095 1.00 36.44 188 GLY A CA 1
ATOM 1517 C C . GLY A 1 188 ? 16.700 18.771 -2.932 1.00 36.44 188 GLY A C 1
ATOM 1518 O O . GLY A 1 188 ? 16.262 19.166 -1.829 1.00 36.44 188 GLY A O 1
#

Sequence (188 aa):
MSFSDVIERQHFRNIHNCVYFAVKVLDCQFEIISHLEKGTLKLLAENERVTSFSPSLQERLMAVYESSTAKVSLLLPSCVQTVSFQPETDNRSNFPSDKAFHIFKKQRDIFYELLREWEDNHKKPSWDFERCLGSRIRSMMAHLSAACSHSHFARLFQKQLIQMCKGPIGGGASWGDTPDQDVLNMLG

Radius of gyration: 22.27 Å; chains: 1; bounding box: 36×53×60 Å

InterPro domains:
  IPR040031 Codanin-1 [PTHR28678] (4-188)

pLDDT: mean 73.71, std 19.33, range [29.05, 96.94]

Foldseek 3Di:
DDPVVVVVVVQVVDPLSVLLVVLVVCVVCVVVVLPDALVVLVVCLPDVSNCVNPVPSSVSSVVSSVVDPDDDDDDDDQDQDQDDDDCVQLPPVNDPDPVLSVLVVVLVVLVVVLVVVCVVPVPPPPDDCCVPCVVSVVVSVVSVVPDDDPPSVVVSVVVRVVRSVNHDPPPDDPDDDDDPPPPPVPPD

Organism: Sphenodon punctatus (NCBI:txid8508)

Secondary structure (DSSP, 8-state):
--HHHHHHHHHTTSHHHHHHHHHHHHHHTHHHHTTS-HHHHHHHHT-HHHHHH-HHHHHHHHHHHHH--------------PPPP-TTTSSGGGSSSHHHHHHHHHHHHHHHHHHHHHHHHTTSTT--HIIIIIHHHHHHHHTTTTSS-THHHHHHHHHHHHHHHT----S----------SSSGGG-